Protein AF-A0A9W8QLA6-F1 (afdb_monomer)

Structure (mmCIF, N/CA/C/O backbone):
data_AF-A0A9W8QLA6-F1
#
_entry.id   AF-A0A9W8QLA6-F1
#
loop_
_atom_site.group_PDB
_atom_site.id
_atom_site.type_symbol
_atom_site.label_atom_id
_atom_site.label_alt_id
_atom_site.label_comp_id
_atom_site.label_asym_id
_atom_site.label_entity_id
_atom_site.label_seq_id
_atom_site.pdbx_PDB_ins_code
_atom_site.Cartn_x
_atom_site.Cartn_y
_atom_site.Cartn_z
_atom_site.occupancy
_atom_site.B_iso_or_equiv
_atom_site.auth_seq_id
_atom_site.auth_comp_id
_atom_site.auth_asym_id
_atom_site.auth_atom_id
_atom_site.pdbx_PDB_model_num
ATOM 1 N N . MET A 1 1 ? -11.335 3.799 15.442 1.00 92.12 1 MET A N 1
ATOM 2 C CA . MET A 1 1 ? -11.975 5.060 15.873 1.00 92.12 1 MET A CA 1
ATOM 3 C C . MET A 1 1 ? -13.387 5.207 15.310 1.00 92.12 1 MET A C 1
ATOM 5 O O . MET A 1 1 ? -14.314 5.007 16.073 1.00 92.12 1 MET A O 1
ATOM 9 N N . LEU A 1 2 ? -13.584 5.494 14.013 1.00 95.19 2 LEU A N 1
ATOM 10 C CA . LEU A 1 2 ? -14.924 5.818 13.479 1.00 95.19 2 LEU A CA 1
ATOM 11 C C . LEU A 1 2 ? -15.969 4.702 13.655 1.00 95.19 2 LEU A C 1
ATOM 13 O O . LEU A 1 2 ? -17.081 4.989 14.075 1.00 95.19 2 LEU A O 1
ATOM 17 N N . LEU A 1 3 ? -15.612 3.435 13.405 1.00 94.56 3 LEU A N 1
ATOM 18 C CA . LEU A 1 3 ? -16.532 2.311 13.646 1.00 94.56 3 LEU A CA 1
ATOM 19 C C . LEU A 1 3 ? -16.948 2.204 15.117 1.00 94.56 3 LEU A C 1
ATOM 21 O O . LEU A 1 3 ? -18.117 1.986 15.404 1.00 94.56 3 LEU A O 1
ATOM 25 N N . SER A 1 4 ? -16.005 2.414 16.037 1.00 95.75 4 SER A N 1
ATOM 26 C CA . SER A 1 4 ? -16.280 2.405 17.475 1.00 95.75 4 SER A CA 1
ATOM 27 C C . SER A 1 4 ? -17.170 3.575 17.883 1.00 95.75 4 SER A C 1
ATOM 29 O O . SER A 1 4 ? -18.060 3.387 18.695 1.00 95.75 4 SER A O 1
ATOM 31 N N . ALA A 1 5 ? -16.981 4.757 17.289 1.00 96.25 5 ALA A N 1
ATOM 32 C CA . ALA A 1 5 ? -17.833 5.917 17.543 1.00 96.25 5 ALA A CA 1
ATOM 33 C C . ALA A 1 5 ? -19.289 5.668 17.114 1.00 96.25 5 ALA A C 1
ATOM 35 O O . ALA A 1 5 ? -20.204 5.987 17.868 1.00 96.25 5 ALA A O 1
ATOM 36 N N . LEU A 1 6 ? -19.497 5.068 15.935 1.00 97.19 6 LEU A N 1
ATOM 37 C CA . LEU A 1 6 ? -20.830 4.696 15.446 1.00 97.19 6 LEU A CA 1
ATOM 38 C C . LEU A 1 6 ? -21.495 3.660 16.361 1.00 97.19 6 LEU A C 1
ATOM 40 O O . LEU A 1 6 ? -22.622 3.858 16.791 1.00 97.19 6 LEU A O 1
ATOM 44 N N . GLU A 1 7 ? -20.774 2.602 16.730 1.00 96.94 7 GLU A N 1
ATOM 45 C CA . GLU A 1 7 ? -21.310 1.549 17.601 1.00 96.94 7 GLU A CA 1
ATOM 46 C C . GLU A 1 7 ? -21.586 2.056 19.031 1.00 96.94 7 GLU A C 1
ATOM 48 O O . GLU A 1 7 ? -22.582 1.679 19.645 1.00 96.94 7 GLU A O 1
ATOM 53 N N . CYS A 1 8 ? -20.740 2.941 19.571 1.00 97.12 8 CYS A N 1
ATOM 54 C CA . CYS A 1 8 ? -21.006 3.614 20.844 1.00 97.12 8 CYS A CA 1
ATOM 55 C C . CYS A 1 8 ? -22.280 4.463 20.763 1.00 97.12 8 CYS A C 1
ATOM 57 O O . CYS A 1 8 ? -23.110 4.388 21.666 1.00 97.12 8 CYS A O 1
ATOM 59 N N . HIS A 1 9 ? -22.466 5.213 19.671 1.00 97.06 9 HIS A N 1
ATOM 60 C CA . HIS A 1 9 ? -23.673 6.009 19.448 1.00 97.06 9 HIS A CA 1
ATOM 61 C C . HIS A 1 9 ? -24.934 5.137 19.380 1.00 97.06 9 HIS A C 1
ATOM 63 O O . HIS A 1 9 ? -25.913 5.435 20.063 1.00 97.06 9 HIS A O 1
ATOM 69 N N . ASP A 1 10 ? -24.889 4.026 18.642 1.00 96.94 10 ASP A N 1
ATOM 70 C CA . ASP A 1 10 ? -26.009 3.083 18.520 1.00 96.94 10 ASP A CA 1
ATOM 71 C C . ASP A 1 10 ? -26.390 2.446 19.870 1.00 96.94 10 ASP A C 1
ATOM 73 O O . ASP A 1 10 ? -27.545 2.078 20.096 1.00 96.94 10 ASP A O 1
ATOM 77 N N . ARG A 1 11 ? -25.430 2.354 20.799 1.00 96.25 11 ARG A N 1
ATOM 78 C CA . ARG A 1 11 ? -25.631 1.885 22.179 1.00 96.25 11 ARG A CA 1
ATOM 79 C C . ARG A 1 11 ? -25.956 3.003 23.179 1.00 96.25 11 ARG A C 1
ATOM 81 O O . ARG A 1 11 ? -26.172 2.706 24.352 1.00 96.25 11 ARG A O 1
ATOM 88 N N . GLY A 1 12 ? -26.018 4.259 22.736 1.00 96.75 12 GLY A N 1
ATOM 89 C CA . GLY A 1 12 ? -26.343 5.419 23.571 1.00 96.75 12 GLY A CA 1
ATOM 90 C C . GLY A 1 12 ? -25.201 5.915 24.461 1.00 96.75 12 GLY A C 1
ATOM 91 O O . GLY A 1 12 ? -25.471 6.568 25.465 1.00 96.75 12 GLY A O 1
ATOM 92 N N . LEU A 1 13 ? -23.947 5.600 24.125 1.00 97.06 13 LEU A N 1
ATOM 93 C CA . LEU A 1 13 ? -22.767 6.090 24.837 1.00 97.06 13 LEU A CA 1
ATOM 94 C C . LEU A 1 13 ? -22.294 7.417 24.241 1.00 97.06 13 LEU A C 1
ATOM 96 O O . LEU A 1 13 ? -22.135 7.544 23.024 1.00 97.06 13 LEU A O 1
ATOM 100 N N . ASP A 1 14 ? -21.946 8.363 25.111 1.00 97.06 14 ASP A N 1
ATOM 101 C CA . ASP A 1 14 ? -21.171 9.535 24.714 1.00 97.06 14 ASP A CA 1
ATOM 102 C C . ASP A 1 14 ? -19.721 9.125 24.448 1.00 97.06 14 ASP A C 1
ATOM 104 O O . ASP A 1 14 ? -19.049 8.558 25.312 1.00 97.06 14 ASP A O 1
ATOM 108 N N . PHE A 1 15 ? -19.229 9.405 23.244 1.00 97.38 15 PHE A N 1
ATOM 109 C CA . PHE A 1 15 ? -17.901 9.002 22.792 1.00 97.38 15 PHE A CA 1
ATOM 110 C C . PHE A 1 15 ? -17.118 10.213 22.287 1.00 97.38 15 PHE A C 1
ATOM 112 O O . PHE A 1 15 ? -17.574 10.938 21.402 1.00 97.38 15 PHE A O 1
ATOM 119 N N . ALA A 1 16 ? -15.906 10.395 22.803 1.00 96.50 16 ALA A N 1
ATOM 120 C CA . ALA A 1 16 ? -14.933 11.346 22.284 1.00 96.50 16 ALA A CA 1
ATOM 121 C C . ALA A 1 16 ? -13.606 10.632 22.011 1.00 96.50 16 ALA A C 1
ATOM 123 O O . ALA A 1 16 ? -13.249 9.676 22.693 1.00 96.50 16 ALA A O 1
ATOM 124 N N . ALA A 1 17 ? -12.864 11.090 21.006 1.00 95.19 17 ALA A N 1
ATOM 125 C CA . ALA A 1 17 ? -11.566 10.525 20.666 1.00 95.19 17 ALA A CA 1
ATOM 126 C C . ALA A 1 17 ? -10.553 11.635 20.399 1.00 95.19 17 ALA A C 1
ATOM 128 O O . ALA A 1 17 ? -10.841 12.581 19.664 1.00 95.19 17 ALA A O 1
ATOM 129 N N . VAL A 1 18 ? -9.360 11.488 20.970 1.00 94.69 18 VAL A N 1
ATOM 130 C CA . VAL A 1 18 ? -8.203 12.345 20.707 1.00 94.69 18 VAL A CA 1
ATOM 131 C C . VAL A 1 18 ? -7.052 11.426 20.320 1.00 94.69 18 VAL A C 1
ATOM 133 O O . VAL A 1 18 ? -6.480 10.751 21.169 1.00 94.69 18 VAL A 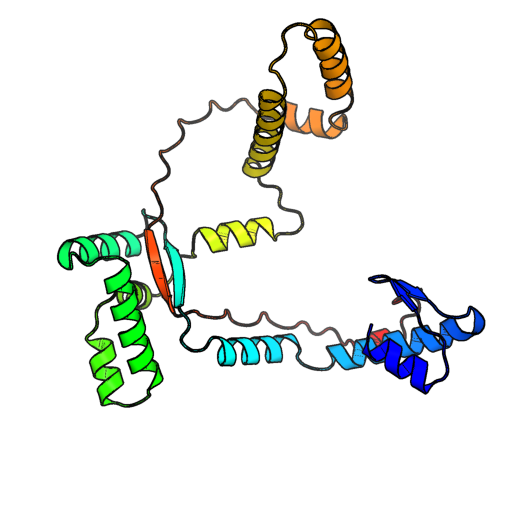O 1
ATOM 136 N N . HIS A 1 19 ? -6.750 11.371 19.022 1.00 90.38 19 HIS A N 1
ATOM 137 C CA . HIS A 1 19 ? -5.779 10.440 18.438 1.00 90.38 19 HIS A CA 1
ATOM 138 C C . HIS A 1 19 ? -6.086 8.966 18.775 1.00 90.38 19 HIS A C 1
ATOM 140 O O . HIS A 1 19 ? -7.046 8.401 18.248 1.00 90.38 19 HIS A O 1
ATOM 146 N N . ASP A 1 20 ? -5.266 8.346 19.619 1.00 91.75 20 ASP A N 1
ATOM 147 C CA . ASP A 1 20 ? -5.349 6.955 20.065 1.00 91.75 20 ASP A CA 1
ATOM 148 C C . ASP A 1 20 ? -6.087 6.788 21.402 1.00 91.75 20 ASP A C 1
ATOM 150 O O . ASP A 1 20 ? -6.297 5.666 21.854 1.00 91.75 20 ASP A O 1
ATOM 154 N N . SER A 1 21 ? -6.523 7.885 22.022 1.00 93.19 21 SER A N 1
ATOM 155 C CA . SER A 1 21 ? -7.230 7.878 23.300 1.00 93.19 21 SER A CA 1
ATOM 156 C C . SER A 1 21 ? -8.739 8.027 23.100 1.00 93.19 21 SER A C 1
ATOM 158 O O . SER A 1 21 ? -9.192 8.926 22.387 1.00 93.19 21 SER A O 1
ATOM 160 N N . PHE A 1 22 ? -9.526 7.167 23.756 1.00 96.38 22 PHE A N 1
ATOM 161 C CA . PHE A 1 22 ? -10.991 7.138 23.656 1.00 96.38 22 PHE A CA 1
ATOM 162 C C . PHE A 1 22 ? -11.639 7.416 25.010 1.00 96.38 22 PHE A C 1
ATOM 164 O O . PHE A 1 22 ? -11.272 6.811 26.016 1.00 96.38 22 PHE A O 1
ATOM 171 N N . TRP A 1 23 ? -12.577 8.358 25.043 1.00 97.12 23 TRP A N 1
ATOM 172 C CA . TRP A 1 23 ? -13.197 8.884 26.255 1.00 97.12 23 TRP A CA 1
ATOM 173 C C . TRP A 1 23 ? -14.708 8.664 26.224 1.00 97.12 23 TRP A C 1
ATOM 175 O O . TRP A 1 23 ? -15.353 8.797 25.184 1.00 97.12 23 TRP A O 1
ATOM 185 N N . THR A 1 24 ? -15.262 8.375 27.395 1.00 97.50 24 THR A N 1
ATOM 186 C CA . THR A 1 24 ? -16.699 8.245 27.656 1.00 97.50 24 THR A CA 1
ATOM 187 C C . THR A 1 24 ? -16.965 8.527 29.140 1.00 97.50 24 THR A C 1
ATOM 189 O O . THR A 1 24 ? -16.033 8.826 29.895 1.00 97.50 24 THR A O 1
ATOM 192 N N . HIS A 1 25 ? -18.215 8.441 29.592 1.00 97.56 25 HIS A N 1
ATOM 193 C CA . HIS A 1 25 ? -18.528 8.522 31.017 1.00 97.56 25 HIS A CA 1
ATOM 194 C C . HIS A 1 25 ? -17.980 7.306 31.781 1.00 97.56 25 HIS A C 1
ATOM 196 O O . HIS A 1 25 ? -17.997 6.180 31.296 1.00 97.56 25 HIS A O 1
ATOM 202 N N . ALA A 1 26 ? -17.526 7.507 33.024 1.00 96.94 26 ALA A N 1
ATOM 203 C CA . ALA A 1 26 ? -16.866 6.459 33.815 1.00 96.94 26 ALA A CA 1
ATOM 204 C C . ALA A 1 26 ? -17.709 5.178 34.002 1.00 96.94 26 ALA A C 1
ATOM 206 O O . ALA A 1 26 ? -17.152 4.089 34.120 1.00 96.94 26 ALA A O 1
ATOM 207 N N . ALA A 1 27 ? -19.041 5.302 34.013 1.00 96.94 27 ALA A N 1
ATOM 208 C CA . ALA A 1 27 ? -19.960 4.168 34.112 1.00 96.94 27 ALA A CA 1
ATOM 209 C C . ALA A 1 27 ? -19.948 3.271 32.858 1.00 96.94 27 ALA A C 1
ATOM 211 O O . ALA A 1 27 ? -20.175 2.066 32.966 1.00 96.94 27 ALA A O 1
ATOM 212 N N . ASP A 1 28 ? -19.617 3.839 31.697 1.00 96.88 28 ASP A N 1
ATOM 213 C CA . ASP A 1 28 ? -19.748 3.199 30.387 1.00 96.88 28 ASP A CA 1
ATOM 214 C C . ASP A 1 28 ? -18.421 2.654 29.847 1.00 96.88 28 ASP A C 1
ATOM 216 O O . ASP A 1 28 ? -18.400 1.967 28.826 1.00 96.88 28 ASP A O 1
ATOM 220 N N . VAL A 1 29 ? -17.305 2.888 30.550 1.00 95.94 29 VAL A N 1
ATOM 221 C CA . VAL A 1 29 ? -15.951 2.465 30.138 1.00 95.94 29 VAL A CA 1
ATOM 222 C C . VAL A 1 29 ? -15.890 0.973 29.807 1.00 95.94 29 VAL A C 1
ATOM 224 O O . VAL A 1 29 ? -15.293 0.583 28.806 1.00 95.94 29 VAL A O 1
ATOM 227 N N . ASN A 1 30 ? -16.550 0.123 30.599 1.00 94.94 30 ASN A N 1
ATOM 228 C CA . ASN A 1 30 ? -16.576 -1.319 30.340 1.00 94.94 30 ASN A CA 1
ATOM 229 C C . ASN A 1 30 ? -17.257 -1.649 29.004 1.00 94.94 30 ASN A C 1
ATOM 231 O O . ASN A 1 30 ? -16.733 -2.448 28.228 1.00 94.94 30 ASN A O 1
ATOM 235 N N . VAL A 1 31 ? -18.390 -0.999 28.725 1.00 96.00 31 VAL A N 1
ATOM 236 C CA . VAL A 1 31 ? -19.160 -1.188 27.489 1.00 96.00 31 VAL A CA 1
ATOM 237 C C . VAL A 1 31 ? -18.386 -0.628 26.294 1.00 96.00 31 VAL A C 1
ATOM 239 O O . VAL A 1 31 ? -18.257 -1.304 25.274 1.00 96.00 31 VAL A O 1
ATOM 242 N N . MET A 1 32 ? -17.786 0.556 26.428 1.00 96.88 32 MET A N 1
ATOM 243 C CA . MET A 1 32 ? -16.930 1.144 25.395 1.00 96.88 32 MET A CA 1
ATOM 244 C C . MET A 1 32 ? -15.733 0.237 25.072 1.00 96.88 32 MET A C 1
ATOM 246 O O . MET A 1 32 ? -15.430 0.004 23.903 1.00 96.88 32 MET A O 1
ATOM 250 N N . ASN A 1 33 ? -15.077 -0.341 26.082 1.00 96.06 33 ASN A N 1
ATOM 251 C CA . ASN A 1 33 ? -13.937 -1.236 25.875 1.00 96.06 33 ASN A CA 1
ATOM 252 C C . ASN A 1 33 ? -14.331 -2.539 25.162 1.00 96.06 33 ASN A C 1
ATOM 254 O O . ASN A 1 33 ? -13.508 -3.125 24.457 1.00 96.06 33 ASN A O 1
ATOM 258 N N . GLU A 1 34 ? -15.561 -3.029 25.337 1.00 95.44 34 GLU A N 1
ATOM 259 C CA . GLU A 1 34 ? -16.114 -4.121 24.518 1.00 95.44 34 GLU A CA 1
ATOM 260 C C . GLU A 1 34 ? -16.291 -3.686 23.062 1.00 95.44 34 GLU A C 1
ATOM 262 O O . GLU A 1 34 ? -15.772 -4.347 22.161 1.00 95.44 34 GLU A O 1
ATOM 267 N N . VAL A 1 35 ? -16.919 -2.527 22.838 1.00 96.31 35 VAL A N 1
ATOM 268 C CA . VAL A 1 35 ? -17.127 -1.948 21.502 1.00 96.31 35 VAL A CA 1
ATOM 269 C C . VAL A 1 35 ? -15.808 -1.741 20.752 1.00 96.31 35 VAL A C 1
ATOM 271 O O . VAL A 1 35 ? -15.719 -2.061 19.563 1.00 96.31 35 VAL A O 1
ATOM 274 N N . ILE A 1 36 ? -14.766 -1.241 21.422 1.00 96.38 36 ILE A N 1
ATOM 275 C CA . ILE A 1 36 ? -13.443 -1.022 20.820 1.00 96.38 36 ILE A CA 1
ATOM 276 C C . ILE A 1 36 ? -12.830 -2.350 20.362 1.00 96.38 36 ILE A C 1
ATOM 278 O O . ILE A 1 36 ? -12.362 -2.439 19.225 1.00 96.38 36 ILE A O 1
ATOM 282 N N . ARG A 1 37 ? -12.863 -3.394 21.206 1.00 96.25 37 ARG A N 1
ATOM 283 C CA . ARG A 1 37 ? -12.355 -4.734 20.857 1.00 96.25 37 ARG A CA 1
ATOM 284 C C . ARG A 1 37 ? -13.110 -5.328 19.673 1.00 96.25 37 ARG A C 1
ATOM 286 O O . ARG A 1 37 ? -12.479 -5.794 18.728 1.00 96.25 37 ARG A O 1
ATOM 293 N N . ASP A 1 38 ? -14.438 -5.271 19.699 1.00 95.62 38 ASP A N 1
ATOM 294 C CA . ASP A 1 38 ? -15.279 -5.796 18.621 1.00 95.62 38 ASP A CA 1
ATOM 295 C C . ASP A 1 38 ? -15.039 -5.044 17.302 1.00 95.62 38 ASP A C 1
ATOM 297 O O . ASP A 1 38 ? -14.859 -5.662 16.252 1.00 95.62 38 ASP A O 1
ATOM 301 N N . SER A 1 39 ? -14.946 -3.712 17.358 1.00 95.25 39 SER A N 1
ATOM 302 C CA . SER A 1 39 ? -14.626 -2.877 16.195 1.00 95.25 39 SER A CA 1
ATOM 303 C C . SER A 1 39 ? -13.242 -3.188 15.630 1.00 95.25 39 SER A C 1
ATOM 305 O O . SER A 1 39 ? -13.062 -3.218 14.414 1.00 95.25 39 SER A O 1
ATOM 307 N N . PHE A 1 40 ? -12.252 -3.410 16.499 1.00 95.38 40 PHE A N 1
ATOM 308 C CA . PHE A 1 40 ? -10.895 -3.746 16.083 1.00 95.38 40 PHE A CA 1
ATOM 309 C C . PHE A 1 40 ? -10.854 -5.097 15.367 1.00 95.38 40 PHE A C 1
ATOM 311 O O . PHE A 1 40 ? -10.251 -5.196 14.298 1.00 95.38 40 PHE A O 1
ATOM 318 N N . ILE A 1 41 ? -11.529 -6.111 15.917 1.00 95.19 41 ILE A N 1
ATOM 319 C CA . ILE A 1 41 ? -11.647 -7.437 15.300 1.00 95.19 41 ILE A CA 1
ATOM 320 C C . ILE A 1 41 ? -12.310 -7.318 13.926 1.00 95.19 41 ILE A C 1
ATOM 322 O O . ILE A 1 41 ? -11.745 -7.798 12.950 1.00 95.19 41 ILE A O 1
ATOM 326 N N . LYS A 1 42 ? -13.431 -6.596 13.824 1.00 93.88 42 LYS A N 1
ATOM 327 C CA . LYS A 1 42 ? -14.161 -6.392 12.563 1.00 93.88 42 LYS A CA 1
ATOM 328 C C . LYS A 1 42 ? -13.313 -5.754 11.455 1.00 93.88 42 LYS A C 1
ATOM 330 O O . LYS A 1 42 ? -13.490 -6.060 10.285 1.00 93.88 42 LYS A O 1
ATOM 335 N N . ILE A 1 43 ? -12.389 -4.854 11.793 1.00 93.56 43 ILE A N 1
ATOM 336 C CA . ILE A 1 43 ? -11.496 -4.243 10.790 1.00 93.56 43 ILE A CA 1
ATOM 337 C C . ILE A 1 43 ? -10.438 -5.244 10.309 1.00 93.56 43 ILE A C 1
ATOM 339 O O . ILE A 1 43 ? -10.094 -5.254 9.131 1.00 93.56 43 ILE A O 1
ATOM 343 N N . HIS A 1 44 ? -9.902 -6.058 11.220 1.00 93.31 44 HIS A N 1
ATOM 344 C CA . HIS A 1 44 ? -8.718 -6.887 10.971 1.00 93.31 44 HIS A CA 1
ATOM 345 C C . HIS A 1 44 ? -9.035 -8.359 10.666 1.00 93.31 44 HIS A C 1
ATOM 347 O O . HIS A 1 44 ? -8.117 -9.135 10.387 1.00 93.31 44 HIS A O 1
ATOM 353 N N . GLU A 1 45 ? -10.308 -8.760 10.720 1.00 90.75 45 GLU A N 1
ATOM 354 C CA . GLU A 1 45 ? -10.762 -10.068 10.237 1.00 90.75 45 GLU A CA 1
ATOM 355 C C . GLU A 1 45 ? -10.626 -10.175 8.712 1.00 90.75 45 GLU A C 1
ATOM 357 O O . GLU A 1 45 ? -10.283 -11.235 8.186 1.00 90.75 45 GLU A O 1
ATOM 362 N N . GLU A 1 46 ? -10.821 -9.060 8.007 1.00 89.50 46 GLU A N 1
ATOM 363 C CA . GLU A 1 46 ? -10.632 -8.969 6.565 1.00 89.50 46 GLU A CA 1
ATOM 364 C C . GLU A 1 46 ? -9.144 -8.857 6.194 1.00 89.50 46 GLU A C 1
ATOM 366 O O . GLU A 1 46 ? -8.306 -8.361 6.953 1.00 89.50 46 GLU A O 1
ATOM 371 N N . ASP A 1 47 ? -8.796 -9.271 4.973 1.00 90.75 47 ASP A N 1
ATOM 372 C CA . ASP A 1 47 ? -7.455 -9.057 4.427 1.00 90.75 47 ASP A CA 1
ATOM 373 C C . ASP A 1 47 ? -7.285 -7.606 3.949 1.00 90.75 47 ASP A C 1
ATOM 375 O O . ASP A 1 47 ? -7.466 -7.274 2.774 1.00 90.75 47 ASP A O 1
ATOM 379 N N . VAL A 1 48 ? -7.002 -6.708 4.897 1.00 93.75 48 VAL A N 1
ATOM 380 C CA . VAL A 1 48 ? -6.831 -5.271 4.633 1.00 93.75 48 VAL A CA 1
ATOM 381 C C . VAL A 1 48 ? -5.650 -5.012 3.693 1.00 93.75 48 VAL A C 1
ATOM 383 O O . VAL A 1 48 ? -5.770 -4.197 2.780 1.00 93.75 48 VAL A O 1
ATOM 386 N N . ILE A 1 49 ? -4.532 -5.725 3.870 1.00 94.06 49 ILE A N 1
ATOM 387 C CA . ILE A 1 49 ? -3.331 -5.541 3.042 1.00 94.06 49 ILE A CA 1
ATOM 388 C C . ILE A 1 49 ? -3.537 -6.130 1.643 1.00 94.06 49 ILE A C 1
ATOM 390 O O . ILE A 1 49 ? -3.197 -5.471 0.664 1.00 94.06 49 ILE A O 1
ATOM 394 N N . GLY A 1 50 ? -4.165 -7.306 1.526 1.00 94.50 50 GLY A N 1
ATOM 395 C CA . GLY A 1 50 ? -4.562 -7.877 0.234 1.00 94.50 50 GLY A CA 1
ATOM 396 C C . GLY A 1 50 ? -5.460 -6.951 -0.573 1.00 94.50 50 GLY A C 1
ATOM 397 O O . GLY A 1 50 ? -5.233 -6.716 -1.760 1.00 94.50 50 GLY A O 1
ATOM 398 N N . ARG A 1 51 ? -6.451 -6.351 0.087 1.00 94.81 51 ARG A N 1
ATOM 399 C CA . ARG A 1 51 ? -7.348 -5.380 -0.546 1.00 94.81 51 ARG A CA 1
ATOM 400 C C . ARG A 1 51 ? -6.621 -4.113 -0.982 1.00 94.81 51 ARG A C 1
ATOM 402 O O . ARG A 1 51 ? -6.876 -3.633 -2.082 1.00 94.81 51 ARG A O 1
ATOM 409 N N . LEU A 1 52 ? -5.718 -3.596 -0.147 1.00 95.38 52 LEU A N 1
ATOM 410 C CA . LEU A 1 52 ? -4.899 -2.431 -0.479 1.00 95.38 52 LEU A CA 1
ATOM 411 C C . LEU A 1 52 ? -4.001 -2.709 -1.690 1.00 95.38 52 LEU A C 1
ATOM 413 O O . LEU A 1 52 ? -3.921 -1.879 -2.592 1.00 95.38 52 LEU A O 1
ATOM 417 N N . ALA A 1 53 ? -3.368 -3.883 -1.742 1.00 94.31 53 ALA A N 1
ATOM 418 C CA . ALA A 1 53 ? -2.549 -4.289 -2.878 1.00 94.31 53 ALA A CA 1
ATOM 419 C C . ALA A 1 53 ? -3.376 -4.347 -4.171 1.00 94.31 53 ALA A C 1
ATOM 421 O O . ALA A 1 53 ? -2.998 -3.731 -5.165 1.00 94.31 53 ALA A O 1
ATOM 422 N N . ALA A 1 54 ? -4.555 -4.978 -4.138 1.00 94.31 54 ALA A N 1
ATOM 423 C CA . ALA A 1 54 ? -5.459 -5.037 -5.289 1.00 94.31 54 ALA A CA 1
ATOM 424 C C . ALA A 1 54 ? -5.962 -3.645 -5.730 1.00 94.31 54 ALA A C 1
ATOM 426 O O . ALA A 1 54 ? -6.082 -3.357 -6.927 1.00 94.31 54 ALA A O 1
ATOM 427 N N . GLU A 1 55 ? -6.244 -2.756 -4.772 1.00 96.31 55 GLU A N 1
ATOM 428 C CA . GLU A 1 55 ? -6.598 -1.361 -5.043 1.00 96.31 55 GLU A CA 1
ATOM 429 C C . GLU A 1 55 ? -5.444 -0.626 -5.730 1.00 96.31 55 GLU A C 1
ATOM 431 O O . GLU A 1 55 ? -5.666 0.059 -6.729 1.00 96.31 55 GLU A O 1
ATOM 436 N N . PHE A 1 56 ? -4.217 -0.782 -5.230 1.00 95.56 56 PHE A N 1
ATOM 437 C CA . PHE A 1 56 ? -3.031 -0.138 -5.789 1.00 95.56 56 PHE A CA 1
ATOM 438 C C . PHE A 1 56 ? -2.731 -0.654 -7.195 1.00 95.56 56 PHE A C 1
ATOM 440 O O . PHE A 1 56 ? -2.490 0.152 -8.095 1.00 95.56 56 PHE A O 1
ATOM 447 N N . GLU A 1 57 ? -2.816 -1.967 -7.413 1.00 92.56 57 GLU A N 1
ATOM 448 C CA . GLU A 1 57 ? -2.650 -2.583 -8.732 1.00 92.56 57 GLU A CA 1
ATOM 449 C C . GLU A 1 57 ? -3.654 -2.024 -9.736 1.00 92.56 57 GLU A C 1
ATOM 451 O O . GLU A 1 57 ? -3.295 -1.712 -10.871 1.00 92.56 57 GLU A O 1
ATOM 456 N N . THR A 1 58 ? -4.908 -1.847 -9.314 1.00 93.44 58 THR A N 1
ATOM 457 C CA . THR A 1 58 ? -5.969 -1.314 -10.173 1.00 93.44 58 THR A CA 1
ATOM 458 C C . THR A 1 58 ? -5.782 0.179 -10.434 1.00 93.44 58 THR A C 1
ATOM 460 O O . THR A 1 58 ? -5.830 0.616 -11.585 1.00 93.44 58 THR A O 1
ATOM 463 N N . ARG A 1 59 ? -5.556 0.975 -9.382 1.00 94.75 59 ARG A N 1
ATOM 464 C CA . ARG A 1 59 ? -5.436 2.440 -9.457 1.00 94.75 59 ARG A CA 1
ATOM 465 C C . ARG A 1 59 ? -4.204 2.874 -10.237 1.00 94.75 59 ARG A C 1
ATOM 467 O O . ARG A 1 59 ? -4.280 3.830 -11.004 1.00 94.75 59 ARG A O 1
ATOM 474 N N . HIS A 1 60 ? -3.081 2.195 -10.034 1.00 93.69 60 HIS A N 1
ATOM 475 C CA . HIS A 1 60 ? -1.800 2.573 -10.622 1.00 93.69 60 HIS A CA 1
ATOM 476 C C . HIS A 1 60 ? -1.418 1.728 -11.837 1.00 93.69 60 HIS A C 1
ATOM 478 O O . HIS A 1 60 ? -0.289 1.820 -12.327 1.00 93.69 60 HIS A O 1
ATOM 484 N N . LYS A 1 61 ? -2.358 0.951 -12.386 1.00 90.06 61 LYS A N 1
ATOM 485 C CA . LYS A 1 61 ? -2.134 0.159 -13.593 1.00 90.06 61 LYS A CA 1
ATOM 486 C C . LYS A 1 61 ? -1.624 1.041 -14.733 1.00 90.06 61 LYS A C 1
ATOM 488 O O . LYS A 1 61 ? -2.291 1.980 -15.157 1.00 90.06 61 LYS A O 1
ATOM 493 N N . GLY A 1 62 ? -0.436 0.728 -15.246 1.00 88.62 62 GLY A N 1
ATOM 494 C CA . GLY A 1 62 ? 0.170 1.478 -16.348 1.00 88.62 62 GLY A CA 1
ATOM 495 C C . GLY A 1 62 ? 0.880 2.774 -15.952 1.00 88.62 62 GLY A C 1
ATOM 496 O O . GLY A 1 62 ? 1.356 3.497 -16.829 1.00 88.62 62 GLY A O 1
ATOM 497 N N . SER A 1 63 ? 0.984 3.066 -14.656 1.00 92.00 63 SER A N 1
ATOM 498 C CA . SER A 1 63 ? 1.814 4.164 -14.165 1.00 92.00 63 SER A CA 1
ATOM 499 C C . SER A 1 63 ? 3.300 3.865 -14.375 1.00 92.00 63 SER A C 1
ATOM 501 O O . SER A 1 63 ? 3.724 2.709 -14.433 1.00 92.00 63 SER A O 1
ATOM 503 N N . LEU A 1 64 ? 4.088 4.929 -14.504 1.00 91.38 64 LEU A N 1
ATOM 504 C CA . LEU A 1 64 ? 5.544 4.877 -14.591 1.00 91.38 64 LEU A CA 1
ATOM 505 C C . LEU A 1 64 ? 6.124 5.598 -13.375 1.00 91.38 64 LEU A C 1
ATOM 507 O O . LEU A 1 64 ? 5.547 6.582 -12.912 1.00 91.38 64 LEU A O 1
ATOM 511 N N . PHE A 1 65 ? 7.278 5.152 -12.899 1.00 90.50 65 PHE A N 1
ATOM 512 C CA . PHE A 1 65 ? 8.052 5.852 -11.879 1.00 90.50 65 PHE A CA 1
ATOM 513 C C . PHE A 1 65 ? 9.490 6.054 -12.354 1.00 90.50 65 PHE A C 1
ATOM 515 O O . PHE A 1 65 ? 9.969 5.362 -13.257 1.00 90.50 65 PHE A O 1
ATOM 522 N N . LEU A 1 66 ? 10.161 7.055 -11.788 1.00 91.06 66 LEU A N 1
ATOM 523 C CA . LEU A 1 66 ? 11.544 7.363 -12.121 1.00 91.06 66 LEU A CA 1
ATOM 524 C C . LEU A 1 66 ? 12.466 6.636 -11.152 1.00 91.06 66 LEU A C 1
ATOM 526 O O . LEU A 1 66 ? 12.524 7.004 -9.983 1.00 91.06 66 LEU A O 1
ATOM 530 N N . SER A 1 67 ? 13.201 5.655 -11.660 1.00 88.75 67 SER A N 1
ATOM 531 C CA . SER A 1 67 ? 14.137 4.870 -10.872 1.00 88.75 67 SER A CA 1
ATOM 532 C C . SER A 1 67 ? 15.571 5.387 -10.960 1.00 88.75 67 SER A C 1
ATOM 534 O O . SER A 1 67 ? 16.002 5.833 -12.030 1.00 88.75 67 SER A O 1
ATOM 536 N N . GLN A 1 68 ? 16.320 5.313 -9.855 1.00 89.75 68 GLN A N 1
ATOM 537 C CA . GLN A 1 68 ? 17.737 5.681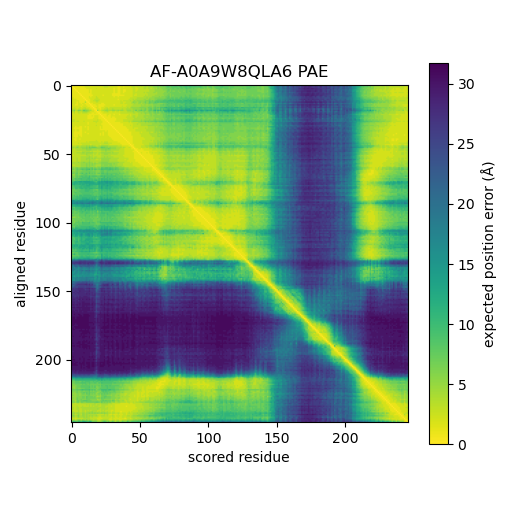 -9.786 1.00 89.75 68 GLN A CA 1
ATOM 538 C C . GLN A 1 68 ? 18.629 4.437 -9.717 1.00 89.75 68 GLN A C 1
ATOM 540 O O . GLN A 1 68 ? 18.813 3.818 -8.672 1.00 89.75 68 GLN A O 1
ATOM 545 N N . ILE A 1 69 ? 19.244 4.088 -10.847 1.00 87.19 69 ILE A N 1
ATOM 546 C CA . ILE A 1 69 ? 20.093 2.893 -10.954 1.00 87.19 69 ILE A CA 1
ATOM 547 C C . ILE A 1 69 ? 21.555 3.249 -10.677 1.00 87.19 69 ILE A C 1
ATOM 549 O O . ILE A 1 69 ? 22.063 4.253 -11.193 1.00 87.19 69 ILE A O 1
ATOM 553 N N . ASP A 1 70 ? 22.277 2.388 -9.952 1.00 86.25 70 ASP A N 1
ATOM 554 C CA . ASP A 1 70 ? 23.723 2.541 -9.774 1.00 86.25 70 ASP A CA 1
ATOM 555 C C . ASP A 1 70 ? 24.458 2.563 -11.123 1.00 86.25 70 ASP A C 1
ATOM 557 O O . ASP A 1 70 ? 24.393 1.648 -11.949 1.00 86.25 70 ASP A O 1
ATOM 561 N N . ALA A 1 71 ? 25.244 3.616 -11.333 1.00 85.44 71 ALA A N 1
ATOM 562 C CA . ALA A 1 71 ? 26.072 3.794 -12.511 1.00 85.44 71 ALA A CA 1
ATOM 563 C C . ALA A 1 71 ? 27.153 2.717 -12.699 1.00 85.44 71 ALA A C 1
ATOM 565 O O . ALA A 1 71 ? 27.709 2.631 -13.803 1.00 85.44 71 ALA A O 1
ATOM 566 N N . ALA A 1 72 ? 27.515 1.952 -11.663 1.00 85.00 72 ALA A N 1
ATOM 567 C CA . ALA A 1 72 ? 28.442 0.829 -11.794 1.00 85.00 72 ALA A CA 1
ATOM 568 C C . ALA A 1 72 ? 27.789 -0.436 -12.378 1.00 85.00 72 ALA A C 1
ATOM 570 O O . ALA A 1 72 ? 28.504 -1.226 -13.016 1.00 85.00 72 ALA A O 1
ATOM 571 N N . SER A 1 73 ? 26.466 -0.575 -12.238 1.00 85.62 73 SER A N 1
ATOM 572 C CA . SER A 1 73 ? 25.702 -1.745 -12.669 1.00 85.62 73 SER A CA 1
ATOM 573 C C . SER A 1 73 ? 25.858 -2.026 -14.176 1.00 85.62 73 SER A C 1
ATOM 575 O O . SER A 1 73 ? 25.944 -1.092 -14.993 1.00 85.62 73 SER A O 1
ATOM 577 N N . PRO A 1 74 ? 25.901 -3.306 -14.606 1.00 86.94 74 PRO A N 1
ATOM 578 C CA . PRO A 1 74 ? 25.907 -3.666 -16.026 1.00 86.94 74 PRO A CA 1
ATOM 579 C C . PRO A 1 74 ? 24.700 -3.099 -16.788 1.00 86.94 74 PRO A C 1
ATOM 581 O O . PRO A 1 74 ? 24.844 -2.724 -17.956 1.00 86.94 74 PRO A O 1
ATOM 584 N N . VAL A 1 75 ? 23.543 -2.972 -16.129 1.00 87.25 75 VAL A N 1
ATOM 585 C CA . VAL A 1 75 ? 22.315 -2.430 -16.731 1.00 87.25 75 VAL A CA 1
ATOM 586 C C . VAL A 1 75 ? 22.494 -0.951 -17.067 1.00 87.25 75 VAL A C 1
ATOM 588 O O . VAL A 1 75 ? 22.286 -0.536 -18.208 1.00 87.25 75 VAL A O 1
ATOM 591 N N . ALA A 1 76 ? 23.026 -0.168 -16.125 1.00 87.75 76 ALA A N 1
ATOM 592 C CA . ALA A 1 76 ? 23.328 1.245 -16.332 1.00 87.75 76 ALA A CA 1
ATOM 593 C C . ALA A 1 76 ? 24.319 1.478 -17.487 1.00 87.75 76 ALA A C 1
ATOM 595 O O . ALA A 1 76 ? 24.181 2.440 -18.248 1.00 87.75 76 ALA A O 1
ATOM 596 N N . LYS A 1 77 ? 25.307 0.590 -17.675 1.00 89.69 77 LYS A N 1
ATOM 597 C CA . LYS A 1 77 ? 26.248 0.670 -18.810 1.00 89.69 77 LYS A CA 1
ATOM 598 C C . LYS A 1 77 ? 25.549 0.443 -20.151 1.00 89.69 77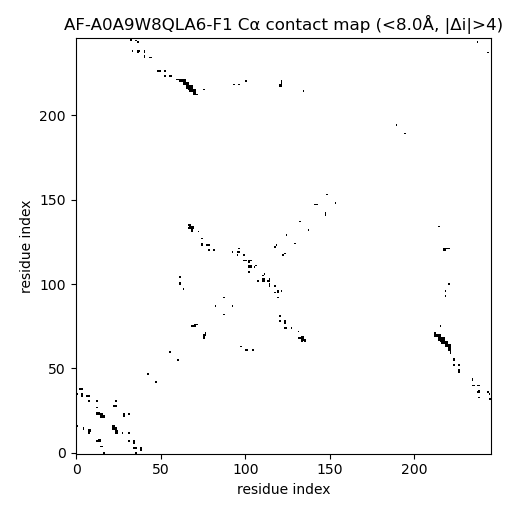 LYS A C 1
ATOM 600 O O . LYS A 1 77 ? 25.811 1.194 -21.093 1.00 89.69 77 LYS A O 1
ATOM 605 N N . LYS A 1 78 ? 24.644 -0.540 -20.236 1.00 89.19 78 LYS A N 1
ATOM 606 C CA . LYS A 1 78 ? 23.836 -0.791 -21.442 1.00 89.19 78 LYS A CA 1
ATOM 607 C C . LYS A 1 78 ? 22.901 0.378 -21.749 1.00 89.19 78 LYS A C 1
ATOM 609 O O . LYS A 1 78 ? 22.861 0.828 -22.891 1.00 89.19 78 LYS A O 1
ATOM 614 N N . ILE A 1 79 ? 22.239 0.939 -20.737 1.00 89.75 79 ILE A N 1
ATOM 615 C CA . ILE A 1 79 ? 21.362 2.110 -20.895 1.00 89.75 79 ILE A CA 1
ATOM 616 C C . ILE A 1 79 ? 22.153 3.331 -21.383 1.00 89.75 79 ILE A C 1
ATOM 618 O O . ILE A 1 79 ? 21.730 4.016 -22.314 1.00 89.75 79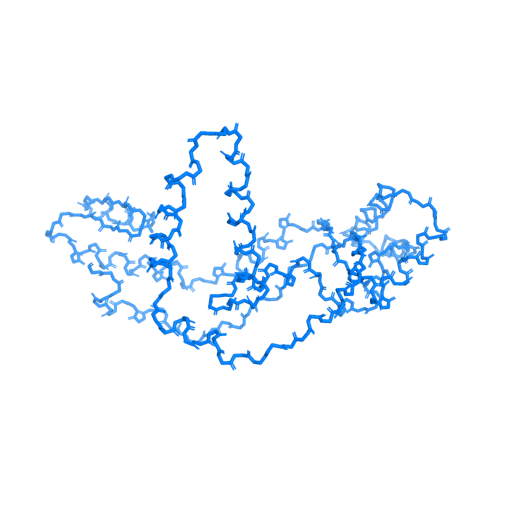 ILE A O 1
ATOM 622 N N . LYS A 1 80 ? 23.356 3.570 -20.842 1.00 89.44 80 LYS A N 1
ATOM 623 C CA . LYS A 1 80 ? 24.253 4.629 -21.339 1.00 89.44 80 LYS A CA 1
ATOM 624 C C . LYS A 1 80 ? 24.667 4.405 -22.796 1.00 89.44 80 LYS A C 1
ATOM 626 O O . LYS A 1 80 ? 24.751 5.372 -23.549 1.00 89.44 80 LYS A O 1
ATOM 631 N N . ALA A 1 81 ? 24.930 3.165 -23.207 1.00 90.94 81 ALA A N 1
ATOM 632 C CA . ALA A 1 81 ? 25.242 2.845 -24.600 1.00 90.94 81 ALA A CA 1
ATOM 633 C C . ALA A 1 81 ? 24.032 3.063 -25.527 1.00 90.94 81 ALA A C 1
ATOM 635 O O . ALA A 1 81 ? 24.194 3.623 -26.612 1.00 90.94 81 ALA A O 1
ATOM 636 N N . LEU A 1 82 ? 22.824 2.701 -25.079 1.00 89.00 82 LEU A N 1
ATOM 637 C CA . LEU A 1 82 ? 21.581 2.938 -25.814 1.00 89.00 82 LEU A CA 1
ATOM 638 C C . LEU A 1 82 ? 21.332 4.438 -26.018 1.00 89.00 82 LEU A C 1
ATOM 640 O O . LEU A 1 82 ? 21.131 4.860 -27.152 1.00 89.00 82 LEU A O 1
ATOM 644 N N . ARG A 1 83 ? 21.443 5.249 -24.956 1.00 90.06 83 ARG A N 1
ATOM 645 C CA . ARG A 1 83 ? 21.266 6.713 -25.021 1.00 90.06 83 ARG A CA 1
ATOM 646 C C . ARG A 1 83 ? 22.261 7.393 -25.965 1.00 90.06 83 ARG A C 1
ATOM 648 O O . ARG A 1 83 ? 21.888 8.309 -26.690 1.00 90.06 83 ARG A O 1
ATOM 655 N N . LYS A 1 84 ? 23.508 6.907 -26.022 1.00 89.94 84 LYS A N 1
ATOM 656 C CA . LYS A 1 84 ? 24.510 7.388 -26.992 1.00 89.94 84 LYS A CA 1
ATOM 657 C C . LYS A 1 84 ? 24.129 7.087 -28.444 1.00 89.94 84 LYS A C 1
ATOM 659 O O . LYS A 1 84 ? 24.498 7.854 -29.324 1.00 89.94 84 LYS A O 1
ATOM 664 N N . LYS A 1 85 ? 23.437 5.972 -28.696 1.00 90.06 85 LYS A N 1
ATOM 665 C CA . LYS A 1 85 ? 23.006 5.565 -30.041 1.00 90.06 85 LYS A CA 1
ATOM 666 C C . LYS A 1 85 ? 21.712 6.259 -30.471 1.00 90.06 85 LYS A C 1
ATOM 668 O O . LYS A 1 85 ? 21.583 6.599 -31.640 1.00 90.06 85 LYS A O 1
ATOM 673 N N . SER A 1 86 ? 20.758 6.429 -29.556 1.00 83.56 86 SER A N 1
ATOM 674 C CA . SER A 1 86 ? 19.439 6.990 -29.863 1.00 83.56 86 SER A CA 1
ATOM 675 C C . SER A 1 86 ? 19.425 8.518 -29.924 1.00 83.56 86 SER A C 1
ATOM 677 O O . SER A 1 86 ? 18.621 9.066 -30.667 1.00 83.56 86 SER A O 1
ATOM 679 N N . ASN A 1 87 ? 20.312 9.197 -29.181 1.00 85.44 87 ASN A N 1
ATOM 680 C CA . ASN A 1 87 ? 20.385 10.662 -29.089 1.00 85.44 87 ASN A CA 1
ATOM 681 C C . ASN A 1 87 ? 19.023 11.333 -28.787 1.00 85.44 87 ASN A C 1
ATOM 683 O O . ASN A 1 87 ? 18.726 12.405 -29.306 1.00 85.44 87 ASN A O 1
ATOM 687 N N . LEU A 1 88 ? 18.190 10.674 -27.973 1.00 87.50 88 LEU A N 1
ATOM 688 C CA . LEU A 1 88 ? 16.858 11.150 -27.586 1.00 87.50 88 LEU A CA 1
ATOM 689 C C . LEU A 1 88 ? 16.911 12.016 -26.324 1.00 87.50 88 LEU A C 1
ATOM 691 O O . LEU A 1 88 ? 17.703 11.767 -25.410 1.00 87.50 88 LEU A O 1
ATOM 695 N N . SER A 1 89 ? 16.010 12.993 -26.246 1.00 89.00 89 SER A N 1
ATOM 696 C CA . SER A 1 89 ? 15.751 13.762 -25.026 1.00 89.00 89 SER A CA 1
ATOM 697 C C . SER A 1 89 ? 15.066 12.894 -23.954 1.00 89.00 89 SER A C 1
ATOM 699 O O . SER A 1 89 ? 14.260 12.027 -24.302 1.00 89.00 89 SER A O 1
ATOM 701 N N . PRO A 1 90 ? 15.270 13.154 -22.643 1.00 86.88 90 PRO A N 1
ATOM 702 C CA . PRO A 1 90 ? 14.553 12.451 -21.572 1.00 86.88 90 PRO A CA 1
ATOM 703 C C . PRO A 1 90 ? 13.023 12.465 -21.721 1.00 86.88 90 PRO A C 1
ATOM 705 O O . PRO A 1 90 ? 12.351 11.503 -21.356 1.00 86.88 90 PRO A O 1
ATOM 708 N N . ARG A 1 91 ? 12.458 13.541 -22.289 1.00 89.81 91 ARG A N 1
ATOM 709 C CA . ARG A 1 91 ? 11.014 13.643 -22.560 1.00 89.81 91 ARG A CA 1
ATOM 710 C C . ARG A 1 91 ? 10.573 12.709 -23.689 1.00 89.81 91 ARG A C 1
ATOM 712 O O . ARG A 1 91 ? 9.498 12.127 -23.613 1.00 89.81 91 ARG A O 1
ATOM 719 N N . GLU A 1 92 ? 11.382 12.580 -24.734 1.00 91.00 92 GLU A N 1
ATOM 720 C CA . GLU A 1 92 ? 11.096 11.698 -25.871 1.00 91.00 92 GLU A CA 1
ATOM 721 C C . GLU A 1 92 ? 11.208 10.230 -25.457 1.00 91.00 92 GLU A C 1
ATOM 723 O O . GLU A 1 92 ? 10.358 9.423 -25.821 1.00 91.00 92 GLU A O 1
ATOM 728 N N . GLU A 1 93 ? 12.202 9.907 -24.624 1.00 90.62 93 GLU A N 1
ATOM 729 C CA . GLU A 1 93 ? 12.348 8.592 -23.995 1.00 90.62 93 GLU A CA 1
ATOM 730 C C . GLU A 1 93 ? 11.098 8.220 -23.178 1.00 90.62 93 GLU A C 1
ATOM 732 O O . GLU A 1 93 ? 10.554 7.129 -23.352 1.00 90.62 93 GLU A O 1
ATOM 737 N N . LEU A 1 94 ?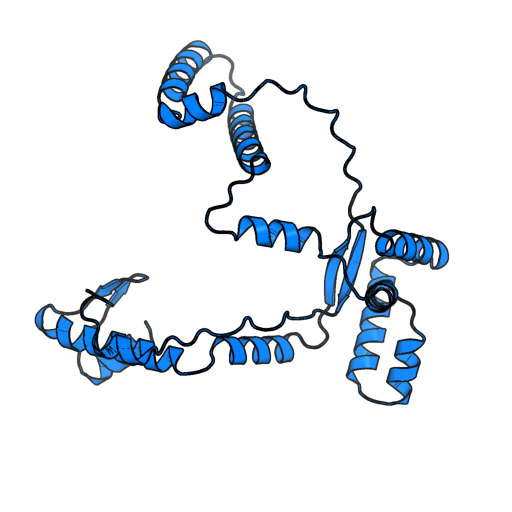 10.590 9.148 -22.357 1.00 90.94 94 LEU A N 1
ATOM 738 C CA . LEU A 1 94 ? 9.362 8.953 -21.580 1.00 90.94 94 LEU A CA 1
ATOM 739 C C . LEU A 1 94 ? 8.132 8.727 -22.473 1.00 90.94 94 LEU A C 1
ATOM 741 O O . LEU A 1 94 ? 7.322 7.847 -22.193 1.00 90.94 94 LEU A O 1
ATOM 745 N N . LEU A 1 95 ? 7.981 9.497 -23.554 1.00 92.88 95 LEU A N 1
ATOM 746 C CA . LEU A 1 95 ? 6.857 9.333 -24.485 1.00 92.88 95 LEU A CA 1
ATOM 747 C C . LEU A 1 95 ? 6.902 7.982 -25.212 1.00 92.88 95 LEU A C 1
ATOM 749 O O . LEU A 1 95 ? 5.856 7.363 -25.418 1.00 92.88 95 LEU A O 1
ATOM 753 N N . LEU A 1 96 ? 8.096 7.506 -25.577 1.00 92.31 96 LEU A N 1
ATOM 754 C CA . LEU A 1 96 ? 8.272 6.175 -26.159 1.00 92.31 96 LEU A CA 1
ATOM 755 C C . LEU A 1 96 ? 7.913 5.072 -25.163 1.00 92.31 96 LEU A C 1
ATOM 757 O O . LEU A 1 96 ? 7.226 4.125 -25.548 1.00 92.31 96 LEU A O 1
ATOM 761 N N . GLU A 1 97 ? 8.309 5.208 -23.896 1.00 92.06 97 GLU A N 1
ATOM 762 C CA . GLU A 1 97 ? 7.936 4.238 -22.863 1.00 92.06 97 GLU A CA 1
ATOM 763 C C . GLU A 1 97 ? 6.434 4.260 -22.578 1.00 92.06 97 GLU A C 1
ATOM 765 O O . GLU A 1 97 ? 5.802 3.209 -22.513 1.00 92.06 97 GLU A O 1
ATOM 770 N N . HIS A 1 98 ? 5.817 5.440 -22.503 1.00 92.38 98 HIS A N 1
ATOM 771 C CA . HIS A 1 98 ? 4.370 5.552 -22.347 1.00 92.38 98 HIS A CA 1
ATOM 772 C C . HIS A 1 98 ? 3.615 4.883 -23.507 1.00 92.38 98 HIS A C 1
ATOM 774 O O . HIS A 1 98 ? 2.638 4.162 -23.286 1.00 92.38 98 HIS A O 1
ATOM 780 N N . LYS A 1 99 ? 4.097 5.054 -24.747 1.00 92.31 99 LYS A N 1
ATOM 781 C CA . LYS A 1 99 ? 3.544 4.371 -25.924 1.00 92.31 99 LYS A CA 1
ATOM 782 C C . LYS A 1 99 ? 3.712 2.855 -25.822 1.00 92.31 99 LYS A C 1
ATOM 784 O O . LYS A 1 99 ? 2.748 2.125 -26.039 1.00 92.31 99 LYS A O 1
ATOM 789 N N . ARG A 1 100 ? 4.908 2.379 -25.463 1.00 93.31 100 ARG A N 1
ATOM 790 C CA . ARG A 1 100 ? 5.195 0.952 -25.248 1.00 93.31 100 ARG A CA 1
ATOM 791 C C . ARG A 1 100 ? 4.269 0.352 -24.188 1.00 93.31 100 ARG A C 1
ATOM 793 O O . ARG A 1 100 ? 3.689 -0.706 -24.419 1.00 93.31 100 ARG A O 1
ATOM 800 N N . ASN A 1 101 ? 4.086 1.039 -23.063 1.00 91.19 101 ASN A N 1
ATOM 801 C CA . ASN A 1 101 ? 3.228 0.581 -21.976 1.00 91.19 101 ASN A CA 1
ATOM 802 C C . ASN A 1 101 ? 1.747 0.555 -22.387 1.00 91.19 101 ASN A C 1
ATOM 804 O O . ASN A 1 101 ? 1.052 -0.427 -22.149 1.00 91.19 101 ASN A O 1
ATOM 808 N N . SER A 1 102 ? 1.279 1.579 -23.106 1.00 91.38 102 SER A N 1
ATOM 809 C CA . SER A 1 102 ? -0.092 1.623 -23.639 1.00 91.38 102 SER A CA 1
ATOM 810 C C . SER A 1 102 ? -0.383 0.448 -24.580 1.00 91.38 102 SER A C 1
ATOM 812 O O . SER A 1 102 ? -1.430 -0.190 -24.475 1.00 91.38 102 SER A O 1
ATOM 814 N N . LEU A 1 103 ? 0.570 0.111 -25.457 1.00 92.25 103 LEU A N 1
ATOM 815 C CA . LEU A 1 103 ? 0.462 -1.048 -26.345 1.00 92.25 103 LEU A CA 1
ATOM 816 C C . LEU A 1 103 ? 0.422 -2.368 -25.561 1.00 92.25 103 LEU A C 1
ATOM 818 O O . LEU A 1 103 ? -0.391 -3.233 -25.876 1.00 92.25 103 LEU A O 1
ATOM 822 N N . ARG A 1 104 ? 1.218 -2.509 -24.491 1.00 89.19 104 ARG A N 1
ATOM 823 C CA . ARG A 1 104 ? 1.159 -3.682 -23.596 1.00 89.19 104 ARG A CA 1
ATOM 824 C C . ARG A 1 104 ? -0.195 -3.820 -22.902 1.00 89.19 104 ARG A C 1
ATOM 826 O O . ARG A 1 104 ? -0.711 -4.928 -22.794 1.00 89.19 104 ARG A O 1
ATOM 833 N N . LEU A 1 105 ? -0.770 -2.708 -22.450 1.00 88.50 105 LEU A N 1
ATOM 834 C CA . LEU A 1 105 ? -2.044 -2.688 -21.727 1.00 88.50 105 LEU A CA 1
ATOM 835 C C . LEU A 1 105 ? -3.255 -2.986 -22.620 1.00 88.50 105 LEU A C 1
ATOM 837 O O . LEU A 1 105 ? -4.265 -3.462 -22.108 1.00 88.50 105 LEU A O 1
ATOM 841 N N . SER A 1 106 ? -3.155 -2.738 -23.929 1.00 89.44 106 SER A N 1
ATOM 842 C CA . SER A 1 106 ? -4.236 -2.997 -24.893 1.00 89.44 106 SER A CA 1
ATOM 843 C C . SER A 1 106 ? -4.621 -4.480 -25.009 1.00 89.44 106 SER A C 1
ATOM 845 O O . SER A 1 106 ? -5.760 -4.794 -25.344 1.00 89.44 106 SER A O 1
ATOM 847 N N . GLY A 1 107 ? -3.682 -5.397 -24.736 1.00 85.38 107 GLY A N 1
ATOM 848 C CA . GLY A 1 107 ? -3.896 -6.845 -24.800 1.00 85.38 107 GLY A CA 1
ATOM 849 C C . GLY A 1 107 ? -4.022 -7.440 -26.210 1.00 85.38 107 GLY A C 1
ATOM 850 O O . GLY A 1 107 ? -4.147 -8.658 -26.333 1.00 85.38 107 GLY A O 1
ATOM 851 N N . ASN A 1 108 ? -3.962 -6.637 -27.279 1.00 91.50 108 ASN A N 1
ATOM 852 C CA . ASN A 1 108 ? -4.066 -7.149 -28.646 1.00 91.50 108 ASN A CA 1
ATOM 853 C C . ASN A 1 108 ? -2.758 -7.832 -29.092 1.00 91.50 108 ASN A C 1
ATOM 855 O O . ASN A 1 108 ? -1.676 -7.285 -28.861 1.00 91.50 108 ASN A O 1
ATOM 859 N N . PRO A 1 109 ? -2.812 -8.962 -29.825 1.00 91.62 109 PRO A N 1
ATOM 860 C CA . PRO A 1 109 ? -1.606 -9.651 -30.296 1.00 91.62 109 PRO A CA 1
ATOM 861 C C . PRO A 1 109 ? -0.673 -8.783 -31.155 1.00 91.62 109 PRO A C 1
ATOM 863 O O . PRO A 1 109 ? 0.546 -8.862 -31.010 1.00 91.62 109 PRO A O 1
ATOM 866 N N . TRP A 1 110 ? -1.229 -7.930 -32.023 1.00 91.00 110 TRP A N 1
ATOM 867 C CA . TRP A 1 110 ? -0.441 -7.030 -32.877 1.00 91.00 110 TRP A CA 1
ATOM 868 C C . TRP A 1 110 ? 0.223 -5.901 -32.085 1.00 91.00 110 TRP A C 1
ATOM 870 O O . TRP A 1 110 ? 1.374 -5.559 -32.353 1.00 91.00 110 TRP A O 1
ATOM 880 N N . ASP A 1 111 ? -0.469 -5.365 -31.079 1.00 89.88 111 ASP A N 1
ATOM 881 C CA . ASP A 1 111 ? 0.052 -4.296 -30.226 1.00 89.88 111 ASP A CA 1
ATOM 882 C C . ASP A 1 111 ? 1.159 -4.815 -29.302 1.00 89.88 111 ASP A C 1
ATOM 884 O O . ASP A 1 111 ? 2.157 -4.130 -29.085 1.00 89.88 111 ASP A O 1
ATOM 888 N N . LEU A 1 112 ? 1.049 -6.060 -28.826 1.00 89.38 112 LEU A N 1
ATOM 889 C CA . LEU A 1 112 ? 2.118 -6.725 -28.079 1.00 89.38 112 LEU A CA 1
ATOM 890 C C . LEU A 1 112 ? 3.377 -6.913 -28.929 1.00 89.38 112 LEU A C 1
ATOM 892 O O . LEU A 1 112 ? 4.485 -6.712 -28.434 1.00 89.38 112 LEU A O 1
ATOM 896 N N . GLU A 1 113 ? 3.224 -7.270 -30.203 1.00 90.75 113 GLU A N 1
ATOM 897 C CA . GLU A 1 113 ? 4.361 -7.407 -31.112 1.00 90.75 113 GLU A CA 1
ATOM 898 C C . GLU A 1 113 ? 5.001 -6.046 -31.417 1.00 90.75 113 GLU A C 1
ATOM 900 O O . GLU A 1 113 ? 6.222 -5.903 -31.350 1.00 90.75 113 GLU A O 1
ATOM 905 N N . ALA A 1 114 ? 4.185 -5.013 -31.639 1.00 90.81 114 ALA A N 1
ATOM 906 C CA . ALA A 1 114 ? 4.666 -3.643 -31.782 1.00 90.81 114 ALA A CA 1
ATOM 907 C C . ALA A 1 114 ? 5.392 -3.150 -30.516 1.00 90.81 114 ALA A C 1
ATOM 909 O O . ALA A 1 114 ? 6.434 -2.503 -30.616 1.00 90.81 114 ALA A O 1
ATOM 910 N N . ALA A 1 115 ? 4.897 -3.490 -29.321 1.00 89.75 115 ALA A N 1
ATOM 911 C CA . ALA A 1 115 ? 5.534 -3.132 -28.055 1.00 89.75 115 ALA A CA 1
ATOM 912 C C . ALA A 1 115 ? 6.909 -3.795 -27.874 1.00 89.75 115 ALA A C 1
ATOM 914 O O . ALA A 1 115 ? 7.819 -3.158 -27.344 1.00 89.75 115 ALA A O 1
ATOM 915 N N . LYS A 1 116 ? 7.086 -5.042 -28.333 1.00 88.25 116 LYS A N 1
ATOM 916 C CA . LYS A 1 116 ? 8.383 -5.745 -28.293 1.00 88.25 116 LYS A CA 1
ATOM 917 C C . LYS A 1 116 ? 9.430 -5.110 -29.205 1.00 88.25 116 LYS A C 1
ATOM 919 O O . LYS A 1 116 ? 10.616 -5.173 -28.904 1.00 88.25 116 LYS A O 1
ATOM 924 N N . GLN A 1 117 ? 9.006 -4.493 -30.306 1.00 90.81 117 GLN A N 1
ATOM 925 C CA . GLN A 1 117 ? 9.916 -3.811 -31.231 1.00 90.81 117 GLN A CA 1
ATOM 926 C C . GLN A 1 117 ? 10.440 -2.477 -30.673 1.00 90.81 117 GLN A C 1
ATOM 928 O O . GLN A 1 117 ? 11.465 -1.974 -31.138 1.00 90.81 117 GLN A O 1
ATOM 933 N N . ILE A 1 118 ? 9.762 -1.893 -29.679 1.00 89.19 118 ILE A N 1
ATOM 934 C CA . ILE A 1 118 ? 10.171 -0.634 -29.052 1.00 89.19 118 ILE A CA 1
ATOM 935 C C . ILE A 1 118 ? 11.240 -0.917 -27.989 1.00 89.19 118 ILE A C 1
ATOM 937 O O . ILE A 1 118 ? 10.944 -1.383 -26.890 1.00 89.19 118 ILE A O 1
ATOM 941 N N . ILE A 1 119 ? 12.491 -0.583 -28.312 1.00 88.38 119 ILE A N 1
ATOM 942 C CA . ILE A 1 119 ? 13.629 -0.704 -27.395 1.00 88.38 119 ILE A CA 1
ATOM 943 C C . ILE A 1 119 ? 13.773 0.598 -26.601 1.00 88.38 119 ILE A C 1
ATOM 945 O O . ILE A 1 119 ? 14.258 1.608 -27.114 1.00 88.38 119 ILE A O 1
ATOM 949 N N . THR A 1 120 ? 13.378 0.564 -25.333 1.00 89.88 120 THR A N 1
ATOM 950 C CA . THR A 1 120 ? 13.537 1.660 -24.367 1.00 89.88 120 THR A CA 1
ATOM 951 C C . THR A 1 120 ? 14.499 1.258 -23.248 1.00 89.88 120 THR A C 1
ATOM 953 O O . THR A 1 120 ? 14.786 0.073 -23.063 1.00 89.88 120 THR A O 1
ATOM 956 N N . PRO A 1 121 ? 15.004 2.214 -22.451 1.00 89.62 121 PRO A N 1
ATOM 957 C CA . PRO A 1 121 ? 15.773 1.889 -21.250 1.00 89.62 121 PRO A CA 1
ATOM 958 C C . PRO A 1 121 ? 15.038 0.973 -20.266 1.00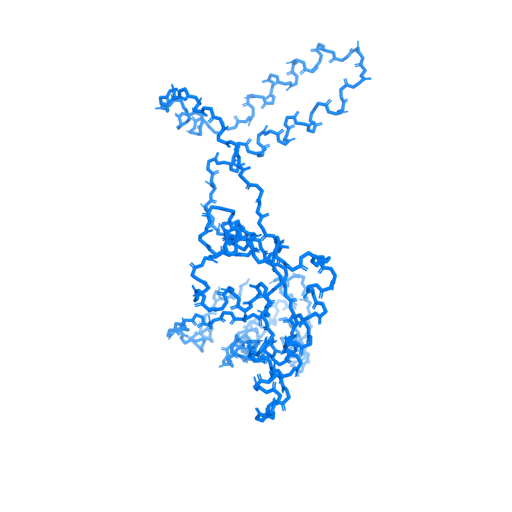 89.62 121 PRO A C 1
ATOM 960 O O . PRO A 1 121 ? 15.681 0.102 -19.684 1.00 89.62 121 PRO A O 1
ATOM 963 N N . ALA A 1 122 ? 13.710 1.093 -20.153 1.00 87.94 122 ALA A N 1
ATOM 964 C CA . ALA A 1 122 ? 12.891 0.163 -19.379 1.00 87.94 122 ALA A CA 1
ATOM 965 C C . ALA A 1 122 ? 12.922 -1.261 -19.955 1.00 87.94 122 ALA A C 1
ATOM 967 O O . ALA A 1 122 ? 13.067 -2.218 -19.203 1.00 87.94 122 ALA A O 1
ATOM 968 N N . ALA A 1 123 ? 12.854 -1.413 -21.285 1.00 88.56 123 ALA A N 1
ATOM 969 C CA . ALA A 1 123 ? 12.964 -2.719 -21.939 1.00 88.56 123 ALA A CA 1
ATOM 970 C C . ALA A 1 123 ? 14.310 -3.392 -21.632 1.00 88.56 123 ALA A C 1
ATOM 972 O O . ALA A 1 123 ? 14.358 -4.565 -21.277 1.00 88.56 123 ALA A O 1
ATOM 973 N N . VAL A 1 124 ? 15.401 -2.621 -21.688 1.00 88.06 124 VAL A N 1
ATOM 974 C CA . VAL A 1 124 ? 16.749 -3.107 -21.346 1.00 88.06 124 VAL A CA 1
ATOM 975 C C . VAL A 1 124 ? 16.856 -3.498 -19.868 1.00 88.06 124 VAL A C 1
ATOM 977 O O . VAL A 1 124 ? 17.581 -4.437 -19.536 1.00 88.06 124 VAL A O 1
ATOM 980 N N . TYR A 1 125 ? 16.162 -2.784 -18.979 1.00 87.00 125 TYR A N 1
ATOM 981 C CA . TYR A 1 125 ? 16.115 -3.104 -17.552 1.00 87.00 125 TYR A CA 1
ATOM 982 C C . TYR A 1 125 ? 15.367 -4.421 -17.287 1.00 87.00 125 TYR A C 1
ATOM 984 O O . TYR A 1 125 ? 15.884 -5.289 -16.581 1.00 87.00 125 TYR A O 1
ATOM 992 N N . GLU A 1 126 ? 14.201 -4.605 -17.912 1.00 85.12 126 GLU A N 1
ATOM 993 C CA . GLU A 1 126 ? 13.400 -5.833 -17.820 1.00 85.12 126 GLU A CA 1
ATOM 994 C C . GLU A 1 126 ? 14.136 -7.052 -18.409 1.00 85.12 126 GLU A C 1
ATOM 996 O O . GLU A 1 126 ? 14.146 -8.118 -17.796 1.00 85.12 126 GLU A O 1
ATOM 1001 N N . GLU A 1 127 ? 14.814 -6.906 -19.555 1.00 84.56 127 GLU A N 1
ATOM 1002 C CA . GLU A 1 127 ? 15.606 -7.983 -20.182 1.00 84.56 127 GLU A CA 1
ATOM 1003 C C . GLU A 1 127 ? 16.752 -8.484 -19.296 1.00 84.56 127 GLU A C 1
ATOM 1005 O O . GLU A 1 127 ? 17.118 -9.658 -19.336 1.00 84.56 127 GLU A O 1
ATOM 1010 N N . MET A 1 128 ? 17.334 -7.594 -18.494 1.00 79.88 128 MET A N 1
ATOM 1011 C CA . MET A 1 128 ? 18.406 -7.922 -17.553 1.00 79.88 128 MET A CA 1
ATOM 1012 C C . MET A 1 128 ? 17.872 -8.404 -16.194 1.00 79.88 128 MET A C 1
ATOM 1014 O O . MET A 1 128 ? 18.640 -8.486 -15.235 1.00 79.88 128 MET A O 1
ATOM 1018 N N . ALA A 1 129 ? 16.577 -8.737 -16.130 1.00 64.19 129 ALA A N 1
ATOM 1019 C CA . ALA A 1 129 ? 15.868 -9.297 -14.984 1.00 64.19 129 ALA A CA 1
ATOM 1020 C C . ALA A 1 129 ? 15.868 -8.427 -13.715 1.00 64.19 129 ALA A C 1
ATOM 1022 O O . ALA A 1 129 ? 15.743 -8.971 -12.622 1.00 64.19 129 ALA A O 1
ATOM 1023 N N . GLY A 1 130 ? 15.997 -7.096 -13.838 1.00 58.94 130 GLY A N 1
ATOM 1024 C CA . GLY A 1 130 ? 15.696 -6.152 -12.749 1.00 58.94 130 GLY A CA 1
ATOM 1025 C C . GLY A 1 130 ? 16.376 -6.426 -11.400 1.00 58.94 130 GLY A C 1
ATOM 1026 O O . GLY A 1 130 ? 15.853 -6.034 -10.366 1.00 58.94 130 GLY A O 1
ATOM 1027 N N . ALA A 1 131 ? 17.523 -7.113 -11.384 1.00 55.50 131 ALA A N 1
ATOM 1028 C CA . ALA A 1 131 ? 18.130 -7.628 -10.152 1.00 55.50 131 ALA A CA 1
ATOM 1029 C C . ALA A 1 131 ? 18.773 -6.548 -9.260 1.00 55.50 131 ALA A C 1
ATOM 1031 O O . ALA A 1 131 ? 19.367 -6.869 -8.234 1.00 55.50 131 ALA A O 1
ATOM 1032 N N . GLU A 1 132 ? 18.701 -5.282 -9.663 1.00 62.09 132 GLU A N 1
ATOM 1033 C CA . GLU A 1 132 ? 19.361 -4.174 -8.980 1.00 62.09 132 GLU A CA 1
ATOM 1034 C C . GLU A 1 132 ? 18.286 -3.301 -8.337 1.00 62.09 132 GLU A C 1
ATOM 1036 O O . GLU A 1 132 ? 17.491 -2.701 -9.075 1.00 62.09 132 GLU A O 1
ATOM 1041 N N . PRO A 1 133 ? 18.237 -3.243 -6.993 1.00 64.62 133 PRO A N 1
ATOM 1042 C CA . PRO A 1 133 ? 17.309 -2.369 -6.303 1.00 64.62 133 PRO A CA 1
ATOM 1043 C C . PRO A 1 133 ? 17.613 -0.917 -6.667 1.00 64.62 133 PRO A C 1
ATOM 1045 O O . PRO A 1 133 ? 18.767 -0.524 -6.860 1.00 64.62 133 PRO A O 1
ATOM 1048 N N . ASP A 1 134 ? 16.556 -0.121 -6.764 1.00 73.31 134 ASP A N 1
ATOM 1049 C CA . ASP A 1 134 ? 16.677 1.324 -6.867 1.00 73.31 134 ASP A CA 1
ATOM 1050 C C . ASP A 1 134 ? 17.446 1.861 -5.655 1.00 73.31 134 ASP A C 1
ATOM 1052 O O . ASP A 1 134 ? 17.132 1.507 -4.517 1.00 73.31 134 ASP A O 1
ATOM 1056 N N . LEU A 1 135 ? 18.444 2.710 -5.899 1.00 72.88 135 LEU A N 1
ATOM 1057 C CA . LEU A 1 135 ? 19.238 3.312 -4.833 1.00 72.88 135 LEU A CA 1
ATOM 1058 C C . LEU A 1 135 ? 18.378 4.159 -3.889 1.00 72.88 135 LEU A C 1
ATOM 1060 O O . LEU A 1 135 ? 18.590 4.087 -2.685 1.00 72.88 135 LEU A O 1
ATOM 1064 N N . GLY A 1 136 ? 17.396 4.899 -4.416 1.00 67.50 136 GLY A N 1
ATOM 1065 C CA . GLY A 1 136 ? 16.507 5.726 -3.598 1.00 67.50 136 GLY A CA 1
ATOM 1066 C C . GLY A 1 136 ? 15.595 4.878 -2.714 1.00 67.50 136 GLY A C 1
ATOM 1067 O O . GLY A 1 136 ? 15.520 5.099 -1.515 1.00 67.50 136 GLY A O 1
ATOM 1068 N N . ILE A 1 137 ? 14.994 3.824 -3.276 1.00 70.25 137 ILE A N 1
ATOM 1069 C CA . ILE A 1 137 ? 14.148 2.902 -2.498 1.00 70.25 137 ILE A CA 1
ATOM 1070 C C . ILE A 1 137 ? 14.982 2.166 -1.440 1.00 70.25 137 ILE A C 1
ATOM 1072 O O . ILE A 1 137 ? 14.510 1.923 -0.335 1.00 70.25 137 ILE A O 1
ATOM 1076 N N . ALA A 1 138 ? 16.222 1.790 -1.761 1.00 69.69 138 ALA A N 1
ATOM 1077 C CA . ALA A 1 138 ? 17.101 1.114 -0.814 1.00 69.69 138 ALA A CA 1
ATOM 1078 C C . ALA A 1 138 ? 17.544 2.019 0.348 1.00 69.69 138 ALA A C 1
ATOM 1080 O O . ALA A 1 138 ? 17.763 1.500 1.440 1.00 69.69 138 ALA A O 1
ATOM 1081 N N . GLU A 1 139 ? 17.699 3.324 0.116 1.00 71.50 139 GLU A N 1
ATOM 1082 C CA . GLU A 1 139 ? 17.952 4.322 1.162 1.00 71.50 139 GLU A CA 1
ATOM 1083 C C . GLU A 1 139 ? 16.691 4.520 2.019 1.00 71.50 139 GLU A C 1
ATOM 1085 O O . GLU A 1 139 ? 16.745 4.259 3.217 1.00 71.50 139 GLU A O 1
ATOM 1090 N N . ASP A 1 140 ? 15.531 4.784 1.408 1.00 70.44 140 ASP A N 1
ATOM 1091 C CA . ASP A 1 140 ? 14.261 4.958 2.133 1.00 70.44 140 ASP A CA 1
ATOM 1092 C C . ASP A 1 140 ? 13.910 3.739 3.014 1.00 70.44 140 ASP A C 1
ATOM 1094 O O . ASP A 1 140 ? 13.441 3.879 4.142 1.00 70.44 140 ASP A O 1
ATOM 1098 N N . ILE A 1 141 ? 14.145 2.511 2.528 1.00 69.06 141 ILE A N 1
ATOM 1099 C CA . ILE A 1 141 ? 13.900 1.282 3.306 1.00 69.06 141 ILE A CA 1
ATOM 1100 C C . ILE A 1 141 ? 14.813 1.194 4.535 1.00 69.06 141 ILE A C 1
ATOM 1102 O O . ILE A 1 141 ? 14.380 0.666 5.561 1.00 69.06 141 ILE A O 1
ATOM 1106 N N . ARG A 1 142 ? 16.059 1.675 4.445 1.00 65.69 142 ARG A N 1
ATOM 1107 C CA . ARG A 1 142 ? 16.974 1.698 5.597 1.00 65.69 142 ARG A CA 1
ATOM 1108 C C . ARG A 1 142 ? 16.472 2.674 6.652 1.00 65.69 142 ARG A C 1
ATOM 1110 O O . ARG A 1 142 ? 16.419 2.303 7.819 1.00 65.69 142 ARG A O 1
ATOM 1117 N N . ASP A 1 143 ? 16.000 3.839 6.228 1.00 65.56 143 ASP A N 1
ATOM 1118 C CA . ASP A 1 143 ? 15.526 4.892 7.131 1.00 65.56 143 ASP A CA 1
ATOM 1119 C C . ASP A 1 143 ? 14.211 4.519 7.842 1.00 65.56 143 ASP A C 1
ATOM 1121 O O . ASP A 1 143 ? 13.941 4.963 8.958 1.00 65.56 143 ASP A O 1
ATOM 1125 N N . ILE A 1 144 ? 13.387 3.658 7.232 1.00 65.69 144 ILE A N 1
ATOM 1126 C CA . ILE A 1 144 ? 12.144 3.139 7.834 1.00 65.69 144 ILE A CA 1
ATOM 1127 C C . ILE A 1 144 ? 12.424 2.064 8.911 1.00 65.69 144 ILE A C 1
ATOM 1129 O O . ILE A 1 144 ? 11.547 1.748 9.724 1.00 65.69 144 ILE A O 1
ATOM 1133 N N . GLY A 1 145 ? 13.631 1.490 8.952 1.00 51.78 145 GLY A N 1
ATOM 1134 C CA . GLY A 1 145 ? 14.020 0.471 9.924 1.00 51.78 145 GLY A CA 1
ATOM 1135 C C . GLY A 1 145 ? 14.014 1.001 11.361 1.00 51.78 145 GLY A C 1
ATOM 1136 O O . GLY A 1 145 ? 14.902 1.744 11.769 1.00 51.78 145 GLY A O 1
ATOM 1137 N N . LEU A 1 146 ? 13.036 0.581 12.172 1.00 44.88 146 LEU A N 1
ATOM 1138 C CA . LEU A 1 146 ? 12.961 0.963 13.584 1.00 44.88 146 LEU A CA 1
ATOM 1139 C C . LEU A 1 146 ? 14.186 0.412 14.351 1.00 44.88 146 LEU A C 1
ATOM 1141 O O . LEU A 1 146 ? 14.217 -0.763 14.717 1.00 44.88 146 LEU A O 1
ATOM 1145 N N . GLY A 1 147 ? 15.187 1.263 14.601 1.00 51.16 147 GLY A N 1
ATOM 1146 C CA . GLY A 1 147 ? 16.358 0.950 15.432 1.00 51.16 147 GLY A CA 1
ATOM 1147 C C . GLY A 1 147 ? 17.697 0.765 14.705 1.00 51.16 147 GLY A C 1
ATOM 1148 O O . GLY A 1 147 ? 18.690 0.493 15.382 1.00 51.16 147 GLY A O 1
ATOM 1149 N N . GLU A 1 148 ? 17.775 0.936 13.382 1.00 51.19 148 GLU A N 1
ATOM 1150 C CA . GLU A 1 148 ? 19.058 0.938 12.658 1.00 51.19 148 GLU A CA 1
ATOM 1151 C C . GLU A 1 148 ? 19.558 2.371 12.443 1.00 51.19 148 GLU A C 1
ATOM 1153 O O . GLU A 1 148 ? 19.283 3.000 11.433 1.00 51.19 148 GLU A O 1
ATOM 1158 N N . ILE A 1 149 ? 20.325 2.898 13.400 1.00 50.84 149 ILE A N 1
ATOM 1159 C CA . ILE A 1 149 ? 21.081 4.139 13.186 1.00 50.84 149 ILE A CA 1
ATOM 1160 C C . ILE A 1 149 ? 22.362 3.753 12.441 1.00 50.84 149 ILE A C 1
ATOM 1162 O O . ILE A 1 149 ? 23.265 3.142 13.030 1.00 50.84 149 ILE A O 1
ATOM 1166 N N . SER A 1 150 ? 22.466 4.079 11.149 1.00 51.81 150 SER A N 1
ATOM 1167 C CA . SER A 1 150 ? 23.734 3.919 10.437 1.00 51.81 150 SER A CA 1
ATOM 1168 C C . SER A 1 150 ? 24.774 4.873 11.029 1.00 51.81 150 SER A C 1
ATOM 1170 O O . SER A 1 150 ? 24.482 6.008 11.404 1.00 51.81 150 SER A O 1
ATOM 1172 N N . ALA A 1 151 ? 26.038 4.446 11.080 1.00 52.38 151 ALA A N 1
ATOM 1173 C CA . ALA A 1 151 ? 27.138 5.323 11.492 1.00 52.38 151 ALA A CA 1
ATOM 1174 C C . ALA A 1 151 ? 27.312 6.536 10.553 1.00 52.38 151 ALA A C 1
ATOM 1176 O O . ALA A 1 151 ? 27.953 7.517 10.930 1.00 52.38 151 ALA A O 1
ATOM 1177 N N . GLU A 1 152 ? 26.770 6.452 9.335 1.00 49.91 152 GLU A N 1
ATOM 1178 C CA . GLU A 1 152 ? 26.732 7.549 8.367 1.00 49.91 152 GLU A CA 1
ATOM 1179 C C . GLU A 1 152 ? 25.657 8.589 8.734 1.00 49.91 152 GLU A C 1
ATOM 1181 O O . GLU A 1 152 ? 25.943 9.783 8.650 1.00 49.91 152 GLU A O 1
ATOM 1186 N N . ASP A 1 153 ? 24.503 8.160 9.255 1.00 50.50 153 ASP A N 1
ATOM 1187 C CA . ASP A 1 153 ? 23.382 9.039 9.633 1.00 50.50 153 ASP A CA 1
ATOM 1188 C C . ASP A 1 153 ? 23.692 9.808 10.920 1.00 50.50 153 ASP A C 1
ATOM 1190 O O . ASP A 1 153 ? 23.533 11.025 10.982 1.00 50.50 153 ASP A O 1
ATOM 1194 N N . ALA A 1 154 ? 24.313 9.142 11.901 1.00 51.88 154 ALA A N 1
ATOM 1195 C CA . ALA A 1 154 ? 24.811 9.799 13.113 1.00 51.88 154 ALA A CA 1
ATOM 1196 C C . ALA A 1 154 ? 25.861 10.893 12.813 1.00 51.88 154 ALA A C 1
ATOM 1198 O O . ALA A 1 154 ? 26.007 11.863 13.560 1.00 51.88 154 ALA A O 1
ATOM 1199 N N . ALA A 1 155 ? 26.619 10.743 11.720 1.00 51.69 155 ALA A N 1
ATOM 1200 C CA . ALA A 1 155 ? 27.591 11.740 11.279 1.00 51.69 155 ALA A CA 1
ATOM 1201 C C . ALA A 1 155 ? 26.953 12.860 10.438 1.00 51.69 155 ALA A C 1
ATOM 1203 O O . ALA A 1 155 ? 27.476 13.978 10.440 1.00 51.69 155 ALA A O 1
ATOM 1204 N N . ALA A 1 156 ? 25.857 12.574 9.728 1.00 52.03 156 ALA A N 1
ATOM 1205 C CA . ALA A 1 156 ? 25.094 13.550 8.957 1.00 52.03 156 ALA A CA 1
ATOM 1206 C C . ALA A 1 156 ? 24.349 14.528 9.880 1.00 52.03 156 ALA A C 1
ATOM 1208 O O . ALA A 1 156 ? 24.545 15.736 9.730 1.00 52.03 156 ALA A O 1
ATOM 1209 N N . ASP A 1 157 ? 23.654 14.027 10.907 1.00 45.78 157 ASP A N 1
ATOM 1210 C CA . ASP A 1 157 ? 22.958 14.847 11.914 1.00 45.78 157 ASP A CA 1
ATOM 1211 C C . ASP A 1 157 ? 23.923 15.763 12.680 1.00 45.78 157 ASP A C 1
ATOM 1213 O O . ASP A 1 157 ? 23.674 16.956 12.881 1.00 45.78 157 ASP A O 1
ATOM 1217 N N . ALA A 1 158 ? 25.104 15.247 13.040 1.00 49.50 158 ALA A N 1
ATOM 1218 C CA . ALA A 1 158 ? 26.150 16.041 13.685 1.00 49.50 158 ALA A CA 1
ATOM 1219 C C . ALA A 1 158 ? 26.687 17.175 12.786 1.00 49.50 158 ALA A C 1
ATOM 1221 O O . ALA A 1 158 ? 27.228 18.170 13.280 1.00 49.50 158 ALA A O 1
ATOM 1222 N N . ASN A 1 159 ? 26.579 17.026 11.464 1.00 48.53 159 ASN A N 1
ATOM 1223 C CA . ASN A 1 159 ? 27.047 18.004 10.487 1.00 48.53 159 ASN A CA 1
ATOM 1224 C C . ASN A 1 159 ? 25.947 19.006 10.099 1.00 48.53 159 ASN A C 1
ATOM 1226 O O . ASN A 1 159 ? 26.250 20.170 9.835 1.00 48.53 159 ASN A O 1
ATOM 1230 N N . GLU A 1 160 ? 24.684 18.578 10.105 1.00 43.12 160 GLU A N 1
ATOM 1231 C CA . GLU A 1 160 ? 23.514 19.436 9.905 1.00 43.12 160 GLU A CA 1
ATOM 1232 C C . GLU A 1 160 ? 23.318 20.387 11.093 1.00 43.12 160 GLU A C 1
ATOM 1234 O O . GLU A 1 160 ? 23.239 21.600 10.890 1.00 43.12 160 GLU A O 1
ATOM 1239 N N . ASN A 1 161 ? 23.443 19.888 12.328 1.00 46.53 161 ASN A N 1
ATOM 1240 C CA . ASN A 1 161 ? 23.447 20.731 13.529 1.00 46.53 161 ASN A CA 1
ATOM 1241 C C . ASN A 1 161 ? 24.599 21.750 13.522 1.00 46.53 161 ASN A C 1
ATOM 1243 O O . ASN A 1 161 ? 24.411 22.916 13.870 1.00 46.53 161 ASN A O 1
ATOM 1247 N N . LYS A 1 162 ? 25.791 21.362 13.044 1.00 48.75 162 LYS A N 1
ATOM 1248 C CA . LYS A 1 162 ? 26.922 22.294 12.867 1.00 48.75 162 LYS A CA 1
ATOM 1249 C C . LYS A 1 162 ? 26.674 23.364 11.806 1.00 48.75 162 LYS A C 1
ATOM 1251 O O . LYS A 1 162 ? 27.222 24.457 11.927 1.00 48.75 162 LYS A O 1
ATOM 1256 N N . ARG A 1 163 ? 25.904 23.057 10.759 1.00 47.34 163 ARG A N 1
ATOM 1257 C CA . ARG A 1 163 ? 25.556 24.013 9.700 1.00 47.34 163 ARG A CA 1
ATOM 1258 C C . ARG A 1 163 ? 24.491 25.003 10.155 1.00 47.34 163 ARG A C 1
ATOM 1260 O O . ARG A 1 163 ? 24.679 26.191 9.923 1.00 47.34 163 ARG A O 1
ATOM 1267 N N . ALA A 1 164 ? 23.459 24.540 10.859 1.00 47.78 164 ALA A N 1
ATOM 1268 C CA . ALA A 1 164 ? 22.436 25.410 11.440 1.00 47.78 164 ALA A CA 1
ATOM 1269 C C . ALA A 1 164 ? 23.048 26.440 12.412 1.00 47.78 164 ALA A C 1
ATOM 1271 O O . ALA A 1 164 ? 22.740 27.625 12.345 1.00 47.78 164 ALA A O 1
ATOM 1272 N N . LEU A 1 165 ? 24.019 26.016 13.232 1.00 45.91 165 LEU A N 1
ATOM 1273 C CA . LEU A 1 165 ? 24.760 26.894 14.150 1.00 45.91 165 LEU A CA 1
ATOM 1274 C C . LEU A 1 165 ? 25.699 27.895 13.448 1.00 45.91 165 LEU A C 1
ATOM 1276 O O . LEU A 1 165 ? 26.084 28.896 14.050 1.00 45.91 165 LEU A O 1
ATOM 1280 N N . ALA A 1 166 ? 26.099 27.637 12.199 1.00 49.69 166 ALA A N 1
ATOM 1281 C CA . ALA A 1 166 ? 26.998 28.513 11.448 1.00 49.69 166 ALA A CA 1
ATOM 1282 C C . ALA A 1 166 ? 26.258 29.626 10.684 1.00 49.69 166 ALA A C 1
ATOM 1284 O O . ALA A 1 166 ? 26.861 30.663 10.406 1.00 49.69 166 ALA A O 1
ATOM 1285 N N . GLU A 1 167 ? 24.976 29.435 10.353 1.00 44.12 167 GLU A N 1
ATOM 1286 C CA . GLU A 1 167 ? 24.182 30.429 9.613 1.00 44.12 167 GLU A CA 1
ATOM 1287 C C . 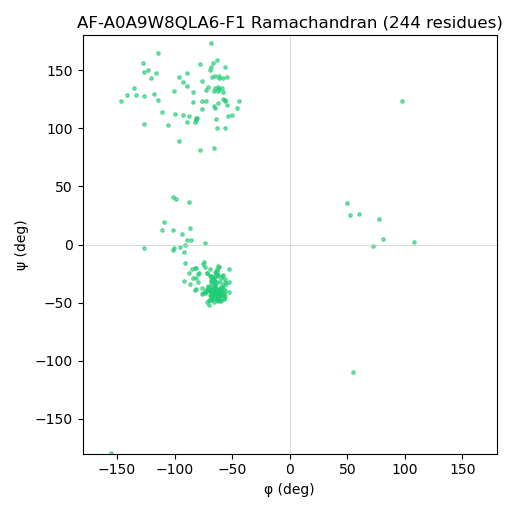GLU A 1 167 ? 23.599 31.545 10.501 1.00 44.12 167 GLU A C 1
ATOM 1289 O O . GLU A 1 167 ? 23.345 32.636 9.996 1.00 44.12 167 GLU A O 1
ATOM 1294 N N . GLU A 1 168 ? 23.483 31.353 11.821 1.00 42.09 168 GLU A N 1
ATOM 1295 C CA . GLU A 1 168 ? 22.983 32.388 12.754 1.00 42.09 168 GLU A CA 1
ATOM 1296 C C . GLU A 1 168 ? 24.078 33.319 13.332 1.00 42.09 168 GLU A C 1
ATOM 1298 O O . GLU A 1 168 ? 23.805 34.193 14.153 1.00 42.09 168 GLU A O 1
ATOM 1303 N N . GLY A 1 169 ? 25.337 33.173 12.906 1.00 40.78 169 GLY A N 1
ATOM 1304 C CA . GLY A 1 169 ? 26.502 33.817 13.530 1.00 40.78 169 GLY A CA 1
ATOM 1305 C C . GLY A 1 169 ? 27.028 35.097 12.865 1.00 40.78 169 GLY A C 1
ATOM 1306 O O . GLY A 1 169 ? 28.246 35.256 12.788 1.00 40.78 169 GLY A O 1
A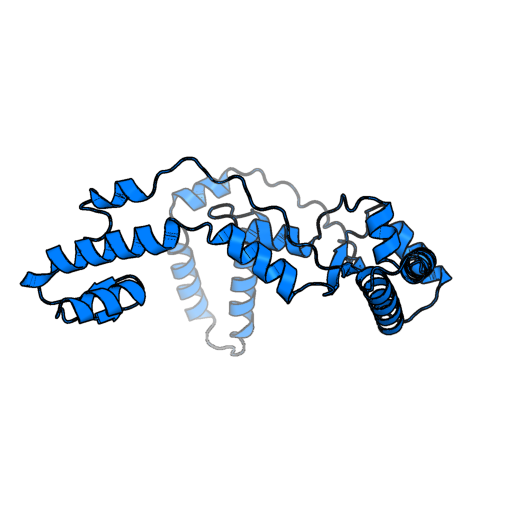TOM 1307 N N . SER A 1 170 ? 26.177 36.002 12.365 1.00 45.62 170 SER A N 1
ATOM 1308 C CA . SER A 1 170 ? 26.631 37.235 11.686 1.00 45.62 170 SER A CA 1
ATOM 1309 C C . SER A 1 170 ? 26.567 38.517 12.532 1.00 45.62 170 SER A C 1
ATOM 1311 O O . SER A 1 170 ? 26.205 39.565 12.001 1.00 45.62 170 SER A O 1
ATOM 1313 N N . ASP A 1 171 ? 26.935 38.484 13.818 1.00 39.34 171 ASP A N 1
ATOM 1314 C CA . ASP A 1 171 ? 27.167 39.734 14.561 1.00 39.34 171 ASP A CA 1
ATOM 1315 C C . ASP A 1 171 ? 28.278 39.621 15.623 1.00 39.34 171 ASP A C 1
ATOM 1317 O O . ASP A 1 171 ? 28.282 38.758 16.503 1.00 39.34 171 ASP A O 1
ATOM 1321 N N . SER A 1 172 ? 29.279 40.496 15.516 1.00 47.09 172 SER A N 1
ATOM 1322 C CA . SER A 1 172 ? 30.623 40.325 16.091 1.00 47.09 172 SER A CA 1
ATOM 1323 C C . SER A 1 172 ? 30.786 40.813 17.539 1.00 47.09 172 SER A C 1
ATOM 1325 O O . SER A 1 172 ? 31.832 41.361 17.887 1.00 47.09 172 SER A O 1
ATOM 1327 N N . ALA A 1 173 ? 29.778 40.642 18.398 1.00 45.91 173 ALA A N 1
ATOM 1328 C CA . ALA A 1 173 ? 29.842 41.098 19.796 1.00 45.91 173 ALA A CA 1
ATOM 1329 C C . ALA A 1 173 ? 29.523 40.022 20.854 1.00 45.91 173 ALA A C 1
ATOM 1331 O O . ALA A 1 173 ? 29.661 40.291 22.045 1.00 45.91 173 ALA A O 1
ATOM 1332 N N . VAL A 1 174 ? 29.163 38.796 20.453 1.00 44.50 174 VAL A N 1
ATOM 1333 C CA . VAL A 1 174 ? 28.668 37.739 21.368 1.00 44.50 174 VAL A CA 1
ATOM 1334 C C . VAL A 1 174 ? 29.683 36.595 21.564 1.00 44.50 174 VAL A C 1
ATOM 1336 O O . VAL A 1 174 ? 29.346 35.503 21.999 1.00 44.50 174 VAL A O 1
ATOM 1339 N N . GLU A 1 175 ? 30.968 36.804 21.268 1.00 41.41 175 GLU A N 1
ATOM 1340 C CA . GLU A 1 175 ? 31.955 35.707 21.251 1.00 41.41 175 GLU A CA 1
ATOM 1341 C C . GLU A 1 175 ? 32.323 35.164 22.652 1.00 41.41 175 GLU A C 1
ATOM 1343 O O . GLU A 1 175 ? 32.754 34.016 22.791 1.00 41.41 175 GLU A O 1
ATOM 1348 N N . SER A 1 176 ? 32.163 35.965 23.712 1.00 45.28 176 SER A N 1
ATOM 1349 C CA . SER A 1 176 ? 32.511 35.564 25.085 1.00 45.28 176 SER A CA 1
ATOM 1350 C C . SER A 1 176 ? 31.379 34.821 25.805 1.00 45.28 176 SER A C 1
ATOM 1352 O O . SER A 1 176 ? 31.660 33.886 26.558 1.00 45.28 176 SER A O 1
ATOM 1354 N N . GLU A 1 177 ? 30.114 35.166 25.540 1.00 44.78 177 GLU A N 1
ATOM 1355 C CA . GLU A 1 177 ? 28.950 34.440 26.073 1.00 44.78 177 GLU A CA 1
ATOM 1356 C C . GLU A 1 177 ? 28.657 33.153 25.289 1.00 44.78 177 GLU A C 1
ATOM 1358 O O . GLU A 1 177 ? 28.294 32.141 25.901 1.00 44.78 177 GLU A O 1
ATOM 1363 N N . LEU A 1 178 ? 28.928 33.120 23.973 1.00 42.47 178 LEU A N 1
ATOM 1364 C CA . LEU A 1 178 ? 28.827 31.886 23.181 1.00 42.47 178 LEU A CA 1
ATOM 1365 C C . LEU A 1 178 ? 29.812 30.816 23.662 1.00 42.47 178 LEU A C 1
ATOM 1367 O O . LEU A 1 178 ? 29.452 29.653 23.763 1.00 42.47 178 LEU A O 1
ATOM 1371 N N . LYS A 1 179 ? 31.049 31.180 24.028 1.00 48.09 179 LYS A N 1
ATOM 1372 C CA . LYS A 1 179 ? 32.035 30.201 24.532 1.00 48.09 179 LYS A CA 1
ATOM 1373 C C . LYS A 1 179 ? 31.588 29.541 25.836 1.00 48.09 179 LYS A C 1
ATOM 1375 O O . LYS A 1 179 ? 31.899 28.376 26.070 1.00 48.09 179 LYS A O 1
ATOM 1380 N N . ARG A 1 180 ? 30.850 30.271 26.679 1.00 48.09 180 ARG A N 1
ATOM 1381 C CA . ARG A 1 180 ? 30.370 29.770 27.972 1.00 48.09 180 ARG A CA 1
ATOM 1382 C C . ARG A 1 180 ? 29.111 28.913 27.829 1.00 48.09 180 ARG A C 1
ATOM 1384 O O . ARG A 1 180 ? 29.016 27.890 28.498 1.00 48.09 180 ARG A O 1
ATOM 1391 N N . SER A 1 181 ? 28.197 29.280 26.929 1.00 49.59 181 SER A N 1
ATOM 1392 C CA . SER A 1 181 ? 27.030 28.451 26.585 1.00 49.59 181 SER A CA 1
ATOM 1393 C C . SER A 1 181 ? 27.427 27.193 25.806 1.00 49.59 181 SER A C 1
ATOM 1395 O O . SER A 1 181 ? 26.935 26.115 26.115 1.00 49.59 181 SER A O 1
ATOM 1397 N N . HIS A 1 182 ? 28.397 27.280 24.895 1.00 44.06 182 HIS A N 1
ATOM 1398 C CA . HIS A 1 182 ? 28.916 26.138 24.134 1.00 44.06 182 HIS A CA 1
ATOM 1399 C C . HIS A 1 182 ? 29.687 25.135 25.012 1.00 44.06 182 HIS A C 1
ATOM 1401 O O . HIS A 1 182 ? 29.682 23.937 24.731 1.00 44.06 182 HIS A O 1
ATOM 1407 N N . ALA A 1 183 ? 30.331 25.601 26.089 1.00 48.94 183 ALA A N 1
ATOM 1408 C CA . ALA A 1 183 ? 30.950 24.729 27.088 1.00 48.94 183 ALA A CA 1
ATOM 1409 C C . ALA A 1 183 ? 29.906 24.008 27.959 1.00 48.94 183 ALA A C 1
ATOM 1411 O O . ALA A 1 183 ? 30.065 22.822 28.223 1.00 48.94 183 ALA A O 1
ATOM 1412 N N . LEU A 1 184 ? 28.826 24.701 28.344 1.00 46.28 184 LEU A N 1
ATOM 1413 C CA . LEU A 1 184 ? 27.720 24.122 29.120 1.00 46.28 184 LEU A CA 1
ATOM 1414 C C . LEU A 1 184 ? 26.873 23.138 28.299 1.00 46.28 184 LEU A C 1
ATOM 1416 O O . LEU A 1 184 ? 26.468 22.104 28.817 1.00 46.28 184 LEU A O 1
ATOM 1420 N N . LEU A 1 185 ? 26.647 23.418 27.013 1.00 47.41 185 LEU A N 1
ATOM 1421 C CA . LEU A 1 185 ? 25.935 22.516 26.102 1.00 47.41 185 LEU A CA 1
ATOM 1422 C C . LEU A 1 185 ? 26.755 21.253 25.793 1.00 47.41 185 LEU A C 1
ATOM 1424 O O . LEU A 1 185 ? 26.200 20.161 25.792 1.00 47.41 185 LEU A O 1
ATOM 1428 N N . ASN A 1 186 ? 28.084 21.366 25.666 1.00 48.84 186 ASN A N 1
ATOM 1429 C CA . ASN A 1 186 ? 28.975 20.200 25.564 1.00 48.84 186 ASN A CA 1
ATOM 1430 C C . ASN A 1 186 ? 29.004 19.333 26.838 1.00 48.84 186 ASN A C 1
ATOM 1432 O O . ASN A 1 186 ? 29.369 18.164 26.760 1.00 48.84 186 ASN A O 1
ATOM 1436 N N . GLU A 1 187 ? 28.675 19.891 28.007 1.00 47.66 187 GLU A N 1
ATOM 1437 C CA . GLU A 1 187 ? 28.513 19.124 29.251 1.00 47.66 187 GLU A CA 1
ATOM 1438 C C . GLU A 1 187 ? 27.138 18.446 29.356 1.00 47.66 187 GLU A C 1
ATOM 1440 O O . GLU A 1 187 ? 26.994 17.486 30.112 1.00 47.66 187 GLU A O 1
ATOM 1445 N N . MET A 1 188 ? 26.138 18.918 28.603 1.00 45.75 188 MET A N 1
ATOM 1446 C CA . MET A 1 188 ? 24.785 18.351 28.576 1.00 45.75 188 MET A CA 1
ATOM 1447 C C . MET A 1 188 ? 24.592 17.273 27.499 1.00 45.75 188 MET A C 1
ATOM 1449 O O . MET A 1 188 ? 23.633 16.506 27.597 1.00 45.75 188 MET A O 1
ATOM 1453 N N . ASP A 1 189 ? 25.497 17.175 26.519 1.00 45.25 189 ASP A N 1
ATOM 1454 C CA . ASP A 1 189 ? 25.417 16.191 25.437 1.00 45.25 189 ASP A CA 1
ATOM 1455 C C . ASP A 1 189 ? 26.085 14.851 25.792 1.00 45.25 189 ASP A C 1
ATOM 1457 O O . ASP A 1 189 ? 27.311 14.694 25.854 1.00 45.25 189 ASP A O 1
ATOM 1461 N N . GLY A 1 190 ? 25.230 13.844 25.953 1.00 47.88 190 GLY A N 1
ATOM 1462 C CA . GLY A 1 190 ? 25.597 12.435 25.964 1.00 47.88 190 GLY A CA 1
ATOM 1463 C C . GLY A 1 190 ? 25.770 11.863 27.364 1.00 47.88 190 GLY A C 1
ATOM 1464 O O . GLY A 1 190 ? 26.601 12.299 28.166 1.00 47.88 190 GLY A O 1
ATOM 1465 N N . SER A 1 191 ? 25.018 10.801 27.646 1.00 51.69 191 SER A N 1
ATOM 1466 C CA . SER A 1 191 ? 25.270 9.984 28.831 1.00 51.69 191 SER A CA 1
ATOM 1467 C C . SER A 1 191 ? 26.733 9.513 28.819 1.00 51.69 191 SER A C 1
ATOM 1469 O O . SER A 1 191 ? 27.298 9.215 27.764 1.00 51.69 191 SER A O 1
ATOM 1471 N N . ALA A 1 192 ? 27.380 9.416 29.986 1.00 52.12 192 ALA A N 1
ATOM 1472 C CA . ALA A 1 192 ? 28.778 8.965 30.087 1.00 52.12 192 ALA A CA 1
ATOM 1473 C C . ALA A 1 192 ? 29.040 7.616 29.374 1.00 52.12 192 ALA A C 1
ATOM 1475 O O . ALA A 1 192 ? 30.175 7.313 29.008 1.00 52.12 192 ALA A O 1
ATOM 1476 N N . PHE A 1 193 ? 27.979 6.835 29.147 1.00 49.12 193 PHE A N 1
ATOM 1477 C CA . PHE A 1 193 ? 27.971 5.594 28.386 1.00 49.12 193 PHE A CA 1
ATOM 1478 C C . PHE A 1 193 ? 28.220 5.791 26.877 1.00 49.12 193 PHE A C 1
ATOM 1480 O O . PHE A 1 193 ? 29.085 5.117 26.317 1.00 49.12 193 PHE A O 1
ATOM 1487 N N . GLU A 1 194 ? 27.543 6.738 26.220 1.00 49.69 194 GLU A N 1
ATOM 1488 C CA . GLU A 1 194 ? 27.746 7.035 24.786 1.00 49.69 194 GLU A CA 1
ATOM 1489 C C . GLU A 1 194 ? 29.152 7.565 24.513 1.00 49.69 194 GLU A C 1
ATOM 1491 O O . GLU A 1 194 ? 29.842 7.122 23.591 1.00 49.69 194 GLU A O 1
ATOM 1496 N N . ASN A 1 195 ? 29.621 8.458 25.384 1.00 52.69 195 ASN A N 1
ATOM 1497 C CA . ASN A 1 195 ? 30.958 9.027 25.289 1.00 52.69 195 ASN A CA 1
ATOM 1498 C C . ASN A 1 195 ? 32.064 7.985 25.545 1.00 52.69 195 ASN A C 1
ATOM 1500 O O . ASN A 1 195 ? 33.161 8.112 24.999 1.00 52.69 195 ASN A O 1
ATOM 1504 N N . ALA A 1 196 ? 31.799 6.934 26.329 1.00 55.41 196 ALA A N 1
ATOM 1505 C CA . ALA A 1 196 ? 32.726 5.816 26.509 1.00 55.41 196 ALA A CA 1
ATOM 1506 C C . ALA A 1 196 ? 32.753 4.883 25.283 1.00 55.41 196 ALA A C 1
ATOM 1508 O O . ALA A 1 196 ? 33.833 4.502 24.832 1.00 55.41 196 ALA A O 1
ATOM 1509 N N . ALA A 1 197 ? 31.593 4.582 24.689 1.00 55.72 197 ALA A N 1
ATOM 1510 C CA . ALA A 1 197 ? 31.482 3.710 23.515 1.00 55.72 197 ALA A CA 1
ATOM 1511 C C . ALA A 1 197 ? 32.167 4.280 22.254 1.00 55.72 197 ALA A C 1
ATOM 1513 O O . ALA A 1 197 ? 32.622 3.527 21.388 1.00 55.72 197 ALA A O 1
ATOM 1514 N N . LEU A 1 198 ? 32.272 5.608 22.153 1.00 52.03 198 LEU A N 1
ATOM 1515 C CA . LEU A 1 198 ? 32.935 6.295 21.040 1.00 52.03 198 LEU A CA 1
ATOM 1516 C C . LEU A 1 198 ? 34.458 6.433 21.213 1.00 52.03 198 LEU A C 1
ATOM 1518 O O . LEU A 1 198 ? 35.165 6.603 20.218 1.00 52.03 198 LEU A O 1
ATOM 1522 N N . ARG A 1 199 ? 34.984 6.337 22.443 1.00 51.34 199 ARG A N 1
ATOM 1523 C CA . ARG A 1 199 ? 36.419 6.526 22.744 1.00 51.34 199 ARG A CA 1
ATOM 1524 C C . ARG A 1 199 ? 37.292 5.310 22.429 1.00 51.34 199 ARG A C 1
ATOM 1526 O O . ARG A 1 199 ? 38.469 5.491 22.132 1.00 51.34 199 ARG A O 1
ATOM 1533 N N . ASP A 1 200 ? 36.722 4.107 22.421 1.00 47.53 200 ASP A N 1
ATOM 1534 C CA . ASP A 1 200 ? 37.456 2.855 22.167 1.00 47.53 200 ASP A CA 1
ATOM 1535 C C . ASP A 1 200 ? 37.600 2.492 20.677 1.00 47.53 200 ASP A C 1
ATOM 1537 O O . ASP A 1 200 ? 38.150 1.443 20.331 1.00 47.53 200 ASP A O 1
ATOM 1541 N N . ARG A 1 201 ? 37.146 3.347 19.748 1.00 50.41 201 ARG A N 1
ATOM 1542 C CA . ARG A 1 201 ? 37.305 3.075 18.313 1.00 50.41 201 ARG A CA 1
ATOM 1543 C C . ARG A 1 201 ? 38.692 3.520 17.825 1.00 50.41 201 ARG A C 1
ATOM 1545 O O . ARG A 1 201 ? 39.025 4.702 17.930 1.00 50.41 201 ARG A O 1
ATOM 1552 N N . PRO A 1 202 ? 39.512 2.620 17.245 1.00 41.50 202 PRO A N 1
ATOM 1553 C CA . PRO A 1 202 ? 40.809 2.999 16.703 1.00 41.50 202 PRO A CA 1
ATOM 1554 C C . PRO A 1 202 ? 40.626 4.008 15.564 1.00 41.50 202 PRO A C 1
ATOM 1556 O O . PRO A 1 202 ? 39.813 3.808 14.660 1.00 41.50 202 PRO A O 1
ATOM 1559 N N . ASN A 1 203 ? 41.410 5.088 15.611 1.00 44.38 203 ASN A N 1
ATOM 1560 C CA . ASN A 1 203 ? 41.418 6.177 14.637 1.00 44.38 203 ASN A CA 1
ATOM 1561 C C . ASN A 1 203 ? 41.906 5.660 13.269 1.00 44.38 203 ASN A C 1
ATOM 1563 O O . ASN A 1 203 ? 43.092 5.724 12.931 1.00 44.38 203 ASN A O 1
ATOM 1567 N N . THR A 1 204 ? 41.001 5.063 12.494 1.00 39.44 204 THR A N 1
ATOM 1568 C CA . THR A 1 204 ? 41.297 4.641 11.127 1.00 39.44 204 THR A CA 1
ATOM 1569 C C . THR A 1 204 ? 41.295 5.879 10.243 1.00 39.44 204 THR A C 1
ATOM 1571 O O . THR A 1 204 ? 40.293 6.576 10.111 1.00 39.44 204 THR A O 1
ATOM 1574 N N . LYS A 1 205 ? 42.460 6.183 9.659 1.00 37.88 205 LYS A N 1
ATOM 1575 C CA . LYS A 1 205 ? 42.629 7.254 8.671 1.00 37.88 205 LYS A CA 1
ATOM 1576 C C . LYS A 1 205 ? 41.500 7.160 7.644 1.00 37.88 205 LYS A C 1
ATOM 1578 O O . LYS A 1 205 ? 41.411 6.151 6.943 1.00 37.88 205 LYS A O 1
ATOM 1583 N N . ALA A 1 206 ? 40.665 8.198 7.570 1.00 42.00 206 ALA A N 1
ATOM 1584 C CA . ALA A 1 206 ? 39.591 8.305 6.593 1.00 42.00 206 ALA A CA 1
ATOM 1585 C C . ALA A 1 206 ? 40.160 8.023 5.195 1.00 42.00 206 ALA A C 1
ATOM 1587 O O . ALA A 1 206 ? 40.997 8.771 4.681 1.00 42.00 206 ALA A O 1
ATOM 1588 N N . LYS A 1 207 ? 39.767 6.889 4.604 1.00 39.53 207 LYS A N 1
ATOM 1589 C CA . LYS A 1 207 ? 40.094 6.584 3.211 1.00 39.53 207 LYS A CA 1
ATOM 1590 C C . LYS A 1 207 ? 39.500 7.701 2.357 1.00 39.53 207 LYS A C 1
ATOM 1592 O O . LYS A 1 207 ? 38.359 8.097 2.580 1.00 39.53 207 LYS A O 1
ATOM 1597 N N . ALA A 1 208 ? 40.286 8.205 1.405 1.00 41.84 208 ALA A N 1
ATOM 1598 C CA . ALA A 1 208 ? 39.861 9.230 0.459 1.00 41.84 208 ALA A CA 1
ATOM 1599 C C . ALA A 1 208 ? 38.457 8.907 -0.073 1.00 41.84 208 ALA A C 1
ATOM 1601 O O . ALA A 1 208 ? 38.236 7.809 -0.591 1.00 41.84 208 ALA A O 1
ATOM 1602 N N . ALA A 1 209 ? 37.520 9.843 0.099 1.00 48.47 209 ALA A N 1
ATOM 1603 C CA . ALA A 1 209 ? 36.143 9.688 -0.340 1.00 48.47 209 ALA A CA 1
ATOM 1604 C C . ALA A 1 209 ? 36.133 9.323 -1.830 1.00 48.47 209 ALA A C 1
ATOM 1606 O O . ALA A 1 209 ? 36.521 10.118 -2.691 1.00 48.47 209 ALA A O 1
ATOM 1607 N N . ASN A 1 210 ? 35.741 8.086 -2.134 1.00 51.72 210 ASN A N 1
ATOM 1608 C CA . ASN A 1 210 ? 35.541 7.638 -3.503 1.00 51.72 210 ASN A CA 1
ATOM 1609 C C . ASN A 1 210 ? 34.520 8.595 -4.135 1.00 51.72 210 ASN A C 1
ATOM 1611 O O . ASN A 1 210 ? 33.439 8.771 -3.574 1.00 51.72 210 ASN A O 1
ATOM 1615 N N . LYS A 1 211 ? 34.841 9.236 -5.269 1.00 55.72 211 LYS A N 1
ATOM 1616 C CA . LYS A 1 211 ? 33.873 10.065 -6.009 1.00 55.72 211 LYS A CA 1
ATOM 1617 C C . LYS A 1 211 ? 32.653 9.194 -6.332 1.00 55.72 211 LYS A C 1
ATOM 1619 O O . LYS A 1 211 ? 32.723 8.381 -7.258 1.00 55.72 211 LYS A O 1
ATOM 1624 N N . LYS A 1 212 ? 31.568 9.329 -5.556 1.00 63.47 212 LYS A N 1
ATOM 1625 C CA . LYS A 1 212 ? 30.310 8.609 -5.786 1.00 63.47 212 LYS A CA 1
ATOM 1626 C C . LYS A 1 212 ? 29.858 8.936 -7.212 1.00 63.47 212 LYS A C 1
ATOM 1628 O O . LYS A 1 212 ? 29.802 10.101 -7.609 1.00 63.47 212 LYS A O 1
ATOM 1633 N N . ARG A 1 213 ? 29.657 7.904 -8.033 1.00 75.62 213 ARG A N 1
ATOM 1634 C CA . ARG A 1 213 ? 29.182 8.080 -9.410 1.00 75.62 213 ARG A CA 1
ATOM 1635 C C . ARG A 1 213 ? 27.721 8.508 -9.341 1.00 75.62 213 ARG A C 1
ATOM 1637 O O . ARG A 1 213 ? 26.968 7.918 -8.580 1.00 75.62 213 ARG A O 1
ATOM 1644 N N . LEU A 1 214 ? 27.332 9.500 -10.141 1.00 82.06 214 LEU A N 1
ATOM 1645 C CA . LEU A 1 214 ? 25.936 9.932 -10.197 1.00 82.06 214 LEU A CA 1
ATOM 1646 C C . LEU A 1 214 ? 25.046 8.785 -10.705 1.00 82.06 214 LEU A C 1
ATOM 1648 O O . LEU A 1 214 ? 25.435 8.142 -11.694 1.00 82.06 214 LEU A O 1
ATOM 1652 N N . PRO A 1 215 ? 23.890 8.543 -10.064 1.00 87.56 215 PRO A N 1
ATOM 1653 C CA . PRO A 1 215 ? 22.955 7.510 -10.483 1.00 87.56 215 PRO A CA 1
ATOM 1654 C C . PRO A 1 215 ? 22.398 7.799 -11.880 1.00 87.56 215 PRO A C 1
ATOM 1656 O O . PRO A 1 215 ? 22.459 8.921 -12.395 1.00 87.56 215 PRO A O 1
ATOM 1659 N N . VAL A 1 216 ? 21.906 6.751 -12.535 1.00 88.94 216 VAL A N 1
ATOM 1660 C CA . VAL A 1 216 ? 21.291 6.842 -13.859 1.00 88.94 216 VAL A CA 1
ATOM 1661 C C . VAL A 1 216 ? 19.773 6.841 -13.693 1.00 88.94 216 VAL A C 1
ATOM 1663 O O . VAL A 1 216 ? 19.232 5.793 -13.343 1.00 88.94 216 VAL A O 1
ATOM 1666 N N . PRO A 1 217 ? 19.084 7.955 -14.002 1.00 90.25 217 PRO A N 1
ATOM 1667 C CA . PRO A 1 217 ? 17.630 8.006 -13.948 1.00 90.25 217 PRO A CA 1
ATOM 1668 C C . PRO A 1 217 ? 17.033 7.209 -15.110 1.00 90.25 217 PRO A C 1
ATOM 1670 O O . PRO A 1 217 ? 17.469 7.385 -16.257 1.00 90.25 217 PRO A O 1
ATOM 1673 N N . VAL A 1 218 ? 16.050 6.353 -14.836 1.00 89.88 218 VAL A N 1
ATOM 1674 C CA . VAL A 1 218 ? 15.368 5.493 -15.818 1.00 89.88 218 VAL A CA 1
ATOM 1675 C C . VAL A 1 218 ? 13.880 5.413 -15.493 1.00 89.88 218 VAL A C 1
ATOM 1677 O O . VAL A 1 218 ? 13.513 5.110 -14.367 1.00 89.88 218 VAL A O 1
ATOM 1680 N N . TRP A 1 219 ? 13.014 5.665 -16.474 1.00 91.69 219 TRP A N 1
ATOM 1681 C CA . TRP A 1 219 ? 11.574 5.463 -16.305 1.00 91.69 219 TRP A CA 1
ATOM 1682 C C . TRP A 1 219 ? 11.241 3.978 -16.381 1.00 91.69 219 TRP A C 1
ATOM 1684 O O . TRP A 1 219 ? 11.567 3.343 -17.381 1.00 91.69 219 TRP A O 1
ATOM 1694 N N . LEU A 1 220 ? 10.595 3.440 -15.350 1.00 89.81 220 LEU A N 1
ATOM 1695 C CA . LEU A 1 220 ? 10.184 2.039 -15.266 1.00 89.81 220 LEU A CA 1
ATOM 1696 C C . LEU A 1 220 ? 8.670 1.936 -15.038 1.00 89.81 220 LEU A C 1
ATOM 1698 O O . LEU A 1 220 ? 8.084 2.836 -14.427 1.00 89.81 220 LEU A O 1
ATOM 1702 N N . PRO A 1 221 ? 8.013 0.864 -15.518 1.00 89.50 221 PRO A N 1
ATOM 1703 C CA . PRO A 1 221 ? 6.635 0.579 -15.141 1.00 89.50 221 PRO A CA 1
ATOM 1704 C C . PRO A 1 221 ? 6.543 0.348 -13.634 1.00 89.50 221 PRO A C 1
ATOM 1706 O O . PRO A 1 221 ? 7.357 -0.377 -13.069 1.00 89.50 221 PRO A O 1
ATOM 1709 N N . LEU A 1 222 ? 5.558 0.972 -12.985 1.00 89.38 222 LEU A N 1
ATOM 1710 C CA . LEU A 1 222 ? 5.346 0.799 -11.553 1.00 89.38 222 LEU A CA 1
ATOM 1711 C C . LEU A 1 222 ? 4.928 -0.644 -11.260 1.00 89.38 222 LEU A C 1
ATOM 1713 O O . LEU A 1 222 ? 3.887 -1.105 -11.730 1.00 89.38 222 LEU A O 1
ATOM 1717 N N . THR A 1 223 ? 5.738 -1.329 -10.459 1.00 86.19 223 THR A N 1
ATOM 1718 C CA . THR A 1 223 ? 5.474 -2.679 -9.959 1.00 86.19 223 THR A CA 1
ATOM 1719 C C . THR A 1 223 ? 5.306 -2.625 -8.452 1.00 86.19 223 THR A C 1
ATOM 1721 O O . THR A 1 223 ? 6.191 -2.143 -7.746 1.00 86.19 223 THR A O 1
ATOM 1724 N N . ILE A 1 224 ? 4.175 -3.120 -7.964 1.00 87.62 224 ILE A N 1
ATOM 1725 C CA . ILE A 1 224 ? 3.919 -3.245 -6.530 1.00 87.62 224 ILE A CA 1
ATOM 1726 C C . ILE A 1 224 ? 4.561 -4.561 -6.072 1.00 87.62 224 ILE A C 1
ATOM 1728 O O . ILE A 1 224 ? 4.394 -5.569 -6.760 1.00 87.62 224 ILE A O 1
ATOM 1732 N N . PRO A 1 225 ? 5.341 -4.561 -4.979 1.00 87.56 225 PRO A N 1
ATOM 1733 C CA . PRO A 1 225 ? 5.954 -5.779 -4.469 1.00 87.56 225 PRO A CA 1
ATOM 1734 C C . PRO A 1 225 ? 4.901 -6.753 -3.935 1.00 87.56 225 PRO A C 1
ATOM 1736 O O . PRO A 1 225 ? 3.820 -6.349 -3.503 1.00 87.56 225 PRO A O 1
ATOM 1739 N N . ASP A 1 226 ? 5.259 -8.036 -3.907 1.00 90.06 226 ASP A N 1
ATOM 1740 C CA . ASP A 1 226 ? 4.407 -9.067 -3.325 1.00 90.06 226 ASP A CA 1
ATOM 1741 C C . ASP A 1 226 ? 4.167 -8.810 -1.833 1.00 90.06 226 ASP A C 1
ATOM 1743 O O . ASP A 1 226 ? 5.058 -8.398 -1.082 1.00 90.06 226 ASP A O 1
ATOM 1747 N N . ILE A 1 227 ? 2.949 -9.111 -1.390 1.00 92.12 227 ILE A N 1
ATOM 1748 C CA . ILE A 1 227 ? 2.560 -8.963 0.008 1.00 92.12 227 ILE A CA 1
ATOM 1749 C C . ILE A 1 227 ? 3.367 -9.952 0.866 1.00 92.12 227 ILE A C 1
ATOM 1751 O O . ILE A 1 227 ? 3.418 -11.146 0.545 1.00 92.12 227 ILE A O 1
ATOM 1755 N N . PRO A 1 228 ? 3.961 -9.505 1.987 1.00 91.81 228 PRO A N 1
ATOM 1756 C CA . PRO A 1 228 ? 4.618 -10.399 2.931 1.00 91.81 228 PRO A CA 1
ATOM 1757 C C . PRO A 1 228 ? 3.680 -11.494 3.451 1.00 91.81 228 PRO A C 1
ATOM 1759 O O . PRO A 1 228 ? 2.466 -11.316 3.560 1.00 91.81 228 PRO A O 1
ATOM 1762 N N . LYS A 1 229 ? 4.245 -12.640 3.843 1.00 92.50 229 LYS A N 1
ATOM 1763 C CA . LYS A 1 229 ? 3.450 -13.737 4.413 1.00 92.50 229 LYS A CA 1
ATOM 1764 C C . LYS A 1 229 ? 2.787 -13.289 5.718 1.00 92.50 229 LYS A C 1
ATOM 1766 O O . LYS A 1 229 ? 3.477 -12.927 6.669 1.00 92.50 229 LYS A O 1
ATOM 1771 N N . LYS A 1 230 ? 1.454 -13.363 5.770 1.00 89.94 230 LYS A N 1
ATOM 1772 C CA . LYS A 1 230 ? 0.675 -13.110 6.988 1.00 89.94 230 LYS A 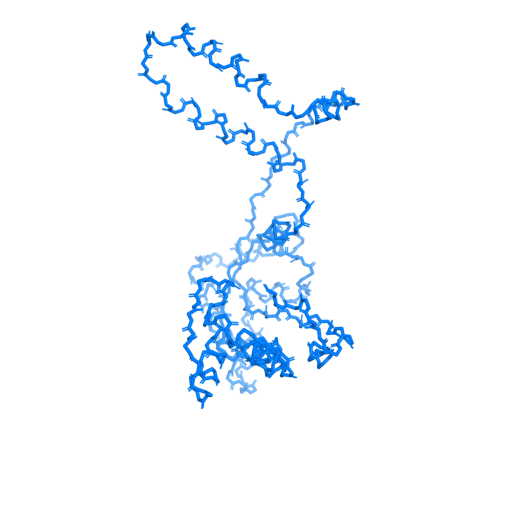CA 1
ATOM 1773 C C . LYS A 1 230 ? 1.002 -14.175 8.041 1.00 89.94 230 LYS A C 1
ATOM 1775 O O . LYS A 1 230 ? 1.067 -15.362 7.723 1.00 89.94 230 LYS A O 1
ATOM 1780 N N . GLY A 1 231 ? 1.217 -13.740 9.282 1.00 91.88 231 GLY A N 1
ATOM 1781 C CA . GLY A 1 231 ? 1.366 -14.637 10.429 1.00 91.88 231 GLY A CA 1
ATOM 1782 C C . GLY A 1 231 ? 0.062 -15.363 10.784 1.00 91.88 231 GLY A C 1
ATOM 1783 O O . GLY A 1 231 ? -1.000 -15.068 10.241 1.00 91.88 231 GLY A O 1
ATOM 1784 N N . ASP A 1 232 ? 0.139 -16.291 11.731 1.00 93.88 232 ASP A N 1
ATOM 1785 C CA . ASP A 1 232 ? -0.966 -17.147 12.185 1.00 93.88 232 ASP A CA 1
ATOM 1786 C C . ASP A 1 232 ? -1.733 -16.586 13.398 1.00 93.88 232 ASP A C 1
ATOM 1788 O O . ASP A 1 232 ? -2.573 -17.269 13.986 1.00 93.88 232 ASP A O 1
ATOM 1792 N N . PHE A 1 233 ? -1.465 -15.335 13.787 1.00 93.25 233 PHE A N 1
ATOM 1793 C CA . PHE A 1 233 ? -2.125 -14.704 14.924 1.00 93.25 233 PHE A CA 1
ATOM 1794 C C . PHE A 1 233 ? -3.632 -14.526 14.686 1.00 93.25 233 PHE A C 1
ATOM 1796 O O . PHE A 1 233 ? -4.063 -13.770 13.815 1.00 93.25 233 PHE A O 1
ATOM 1803 N N . ASP A 1 234 ? -4.428 -15.179 15.530 1.00 93.94 234 ASP A N 1
ATOM 1804 C CA . ASP A 1 234 ? -5.877 -15.015 15.572 1.00 93.94 234 ASP A CA 1
ATOM 1805 C C . ASP A 1 234 ? -6.275 -13.755 16.359 1.00 93.94 234 ASP A C 1
ATOM 1807 O O . ASP A 1 234 ? -6.188 -13.704 17.592 1.00 93.94 234 ASP A O 1
ATOM 1811 N N . VAL A 1 235 ? -6.757 -12.745 15.629 1.00 94.25 235 VAL A N 1
ATOM 1812 C CA . VAL A 1 235 ? -7.200 -11.456 16.177 1.00 94.25 235 VAL A CA 1
ATOM 1813 C C . VAL A 1 235 ? -8.411 -11.581 17.105 1.00 94.25 235 VAL A C 1
ATOM 1815 O O . VAL A 1 235 ? -8.575 -10.761 18.011 1.00 94.25 235 VAL A O 1
ATOM 1818 N N . SER A 1 236 ? -9.230 -12.629 16.961 1.00 94.81 236 SER A N 1
ATOM 1819 C CA . SER A 1 236 ? -10.435 -12.819 17.777 1.00 94.81 236 SER A CA 1
ATOM 1820 C C . SER A 1 236 ? -10.121 -12.993 19.271 1.00 94.81 236 SER A C 1
ATOM 1822 O O . SER A 1 236 ? -10.937 -12.655 20.134 1.00 94.81 236 SER A O 1
ATOM 1824 N N . ARG A 1 237 ? -8.889 -13.413 19.597 1.00 94.12 237 ARG A N 1
ATOM 1825 C CA . ARG A 1 237 ? -8.370 -13.534 20.969 1.00 94.12 237 ARG A CA 1
ATOM 1826 C C . ARG A 1 237 ? -8.418 -12.218 21.746 1.00 94.12 237 ARG A C 1
ATOM 1828 O O . ARG A 1 237 ? -8.528 -12.241 22.974 1.00 94.12 237 ARG A O 1
ATOM 1835 N N . LEU A 1 238 ? -8.383 -11.073 21.058 1.00 94.19 238 LEU A N 1
ATOM 1836 C CA . LEU A 1 238 ? -8.464 -9.751 21.685 1.00 94.19 238 LEU A CA 1
ATOM 1837 C C . LEU A 1 238 ? -9.791 -9.516 22.404 1.00 94.19 238 LEU A C 1
ATOM 1839 O O . LEU A 1 238 ? -9.833 -8.720 23.342 1.00 94.19 238 LEU A O 1
ATOM 1843 N N . ARG A 1 239 ? -10.850 -10.260 22.061 1.00 93.75 239 ARG A N 1
ATOM 1844 C CA . ARG A 1 239 ? -12.144 -10.166 22.741 1.00 93.75 239 ARG A CA 1
ATOM 1845 C C . ARG A 1 239 ? -12.041 -10.475 24.236 1.00 93.75 239 ARG A C 1
ATOM 1847 O O . ARG A 1 239 ? -12.817 -9.930 25.005 1.00 93.75 239 ARG A O 1
ATOM 1854 N N . GLY A 1 240 ? -11.070 -11.278 24.677 1.00 92.50 240 GLY A N 1
ATOM 1855 C CA . GLY A 1 240 ? -10.818 -11.544 26.102 1.00 92.50 240 GLY A CA 1
ATOM 1856 C C . GLY A 1 240 ? -9.795 -10.614 26.769 1.00 92.50 240 GLY A C 1
ATOM 1857 O O . GLY A 1 240 ? -9.595 -10.703 27.981 1.00 92.50 240 GLY A O 1
ATOM 1858 N N . SER A 1 241 ? -9.122 -9.743 26.012 1.00 94.81 241 SER A N 1
ATOM 1859 C CA . SER A 1 241 ? -8.007 -8.943 26.524 1.00 94.81 241 SER A CA 1
ATOM 1860 C C . SER A 1 241 ? -8.497 -7.705 27.272 1.00 94.81 241 SER A C 1
ATOM 1862 O O . SER A 1 241 ? -8.972 -6.746 26.669 1.00 94.81 241 SER A O 1
ATOM 1864 N N . ARG A 1 242 ? -8.338 -7.703 28.600 1.00 92.44 242 ARG A N 1
ATOM 1865 C CA . ARG A 1 242 ? -8.686 -6.554 29.459 1.00 92.44 242 ARG A CA 1
ATOM 1866 C C . ARG A 1 242 ? -7.696 -5.391 29.376 1.00 92.44 242 ARG A C 1
ATOM 1868 O O . ARG A 1 242 ? -8.017 -4.309 29.836 1.00 92.44 242 ARG A O 1
ATOM 1875 N N . TYR A 1 243 ? -6.514 -5.631 28.814 1.00 93.56 243 TYR A N 1
ATOM 1876 C CA . TYR A 1 243 ? -5.428 -4.651 28.716 1.00 93.56 243 TYR A CA 1
ATOM 1877 C C . TYR A 1 243 ? -5.177 -4.198 27.275 1.00 93.56 243 TYR A C 1
ATOM 1879 O O . TYR A 1 243 ? -4.142 -3.612 26.990 1.00 93.56 243 TYR A O 1
ATOM 1887 N N . PHE A 1 244 ? -6.085 -4.517 26.347 1.00 91.94 244 PHE A N 1
ATOM 1888 C CA . PHE A 1 244 ? -5.961 -4.054 24.966 1.00 91.94 244 PHE A CA 1
ATOM 1889 C C . PHE A 1 244 ? -6.175 -2.537 24.865 1.00 91.94 244 PHE A C 1
ATOM 1891 O O . PHE A 1 244 ? -5.361 -1.847 24.268 1.00 91.94 244 PHE A O 1
ATOM 1898 N N . PHE A 1 245 ? -7.238 -2.043 25.502 1.00 86.38 245 PHE A N 1
ATOM 1899 C CA . PHE A 1 245 ? -7.479 -0.633 25.804 1.00 86.38 245 PHE A CA 1
ATOM 1900 C C . PHE A 1 245 ? -7.929 -0.560 27.264 1.00 86.38 245 PHE A C 1
ATOM 1902 O O . PHE A 1 245 ? -8.810 -1.329 27.664 1.00 86.38 245 PHE A O 1
ATOM 1909 N N . SER A 1 246 ? -7.284 0.302 28.049 1.00 78.12 246 SER A N 1
ATOM 1910 C CA . SER A 1 246 ? -7.460 0.425 29.502 1.00 78.12 246 SER A CA 1
ATOM 1911 C C . SER A 1 246 ? -7.676 1.865 29.916 1.00 78.12 246 SER A C 1
ATOM 1913 O O . SER A 1 246 ? -6.866 2.696 29.446 1.00 78.12 246 SER A O 1
#

Foldseek 3Di:
DVQLCVVCVVVVWDWDDDPPDIDTPPVCVVVSLLSVLVSVLVVPVDPPVVVVLVVCCVVQPLPKDKFWFACVDPLVVVQVVVCVVVVDDPVVLVVLSSQLSVLVVVPDPVSPVVSLVRDGSQNSCVVVVVPTDGPVVVVVVQVPDDPDDPPVNVVVVVVVVVVVVVVVPPDDDCPVVCVVVVVVVVVVPDDPVVVVVVVPDPPDDPDPPDPRDGTDIGMYRDDDDDDDDDDPDDSNVSSPDPVPPD

Secondary structure (DSSP, 8-state):
-HHHHHHHHHTT---EEETTEEE--TTTHHHHHHHHHHHHHHHHSS-HHHHHHHHHHHHTTT-EEEEEE-TTSHHHHHHHHHHHHH---HHHHHHHHHHHHHHHHH--HHHHHHHHH---HHHHHHHTTT-S--HHHHHHHHHTSTT---TTHHHHHHHHHHHHHHHT---TT-HHHHHHHHHHHHHHSS-HHHHHHHHTS----------PPPPEEEEEE--PPPPPPPP---GGGGGG-TTS--

InterPro domains:
  IPR002092 DNA-directed RNA polymerase, phage-type [PTHR10102] (1-246)
  IPR043502 DNA/RNA polymerase superfamily [SSF56672] (1-246)
  IPR046950 DNA-directed RNA polymerase, C-terminal domain, phage-type [PF00940] (1-246)

pLDDT: mean 77.85, std 20.0, range [37.88, 97.56]

Radius of gyration: 28.25 Å; Cα contacts (8 Å, |Δi|>4): 163; chains: 1; bounding box: 69×58×67 Å

Organism: Akanthomyces muscarius (NCBI:txid2231603)

Sequence (246 aa):
MLLSALECHDRGLDFAAVHDSFWTHAADVNVMNEVIRDSFIKIHEEDVIGRLAAEFETRHKGSLFLSQIDAASPVAKKIKALRKKSNLSPREELLLEHKRNSLRLSGNPWDLEAAKQIITPAAVYEEMAGAEPDLGIAEDIRDIGLGEISAEDAAADANENKRALAEEGSDSAVESELKRSHALLNEMDGSAFENAALRDRPNTKAKAANKKRLPVPVWLPLTIPDIPKKGDFDVSRLRGSRYFFS

Nearest PDB structures (foldseek):
  8atw-assembly1_A  TM=6.944E-01  e=1.181E-10  Saccharomyces cerevisiae S288C
  8c5u-assembly1_A  TM=7.312E-01  e=1.509E-09  Saccharomyces cerevisiae S288C
  8atv-assembly1_A  TM=6.997E-01  e=1.923E-09  Saccharomyces cerevisiae S288C
  8ap1-assembly1_A  TM=6.674E-01  e=1.258E-09  Saccharomyces cerevisiae S288C
  8c5s-assembly1_A  TM=6.794E-01  e=9.891E-09  Saccharomyces cerevisiae S288C

Solvent-accessible surface area (backbone atoms only — not comparable to full-atom values): 15106 Å² total; per-residue (Å²): 107,71,67,31,50,53,54,34,47,78,71,72,44,67,71,49,74,59,93,92,46,77,46,59,55,84,90,47,46,69,61,51,48,50,44,45,38,54,42,53,34,66,60,64,74,49,65,58,66,62,50,48,49,54,49,48,54,63,74,44,60,88,38,71,42,81,38,35,35,53,51,86,39,72,60,42,48,52,42,53,54,48,49,72,71,64,72,66,52,76,68,55,52,49,52,53,46,52,51,34,50,52,27,54,70,66,70,42,75,68,36,40,54,55,26,70,70,55,86,42,65,41,50,55,38,57,75,66,63,62,82,67,75,38,51,63,60,56,49,55,56,49,74,68,42,92,84,63,80,49,78,65,54,65,52,47,55,60,48,51,56,54,47,61,64,60,73,76,66,86,66,100,80,53,71,72,62,49,56,55,50,54,53,53,50,62,70,69,61,66,60,75,64,60,60,50,70,63,66,77,58,79,89,69,77,80,71,79,80,72,82,77,70,72,61,42,80,41,62,35,75,62,76,83,78,81,81,76,85,79,78,87,78,68,60,71,63,49,73,76,46,76,76,76,66,123

Mean predicted aligned error: 14.58 Å